Protein AF-A0A7S4CQ78-F1 (afdb_monomer)

Nearest PDB structures (foldseek):
  7kmm-assembly2_B  TM=8.022E-01  e=1.637E-18  Xanthomonas citri pv. citri str. 306
  7kmm-assembly1_A  TM=8.210E-01  e=1.560E-17  Xanthomonas citri pv. citri str. 306
  4rsh-assembly3_C  TM=5.116E-01  e=2.921E-01  Desulfitobacterium hafniense DCB-2
  4bo7-assembly1_B  TM=4.817E-01  e=1.931E+00  Pseudomonas aeruginosa PAO1
  4b8w-assembly1_B  TM=4.666E-01  e=2.957E+00  Homo sapiens

Mean predicted aligned error: 9.45 Å

Foldseek 3Di:
DQVVLLQVVCVVDPDRDDDDDDDLDDPQAALQLQFDPVLNVQWDFFAFAFQAPPVLVLVVVLCVVVVRAAHDDDPQRDGNNSVVPTCCVVCLVPADLAAEEEDQVNHLRRLPGLLSSVVSSLVVNCVRRHLQHAYEYEQFAFEQQSNGRSLSNSVSVVVQVVDPVRANYFYFYHHQQDDHPDSDRPPVVSSSNLSSLRCCCRRVVPPPRQNAWWEWDAKAQPDLQQLKIKTFTDRPDDDQDDPDDWAFFAFLPDPDHDPAQQKKFFLDPDRSHFAHFDDDPDSDGHRDRDGGPRIWGFDDWDDDSTMIMTGTDDPPDDRRRHTFKMWGLSGRRRRTFTGGNNRHTYRTDIDTHDPDDDPDD

InterPro domains:
  IPR005181 Sialate O-acetylesterase domain [PF03629] (79-198)
  IPR036514 SGNH hydrolase superfamily [G3DSA:3.40.50.1110] (1-202)
  IPR039329 Sialate O-acetylesterase [PTHR22901] (79-350)

Solvent-accessible surface area (backbone atoms only — not comparable to full-atom values): 20421 Å² total; per-residue (Å²): 87,30,68,61,44,37,48,59,68,46,56,79,44,100,69,73,73,91,83,86,84,87,82,70,83,70,84,82,57,39,73,59,21,59,23,54,75,89,48,54,79,80,44,73,82,64,44,65,55,39,31,20,63,74,42,54,64,54,50,54,50,47,24,64,74,67,73,46,68,52,88,68,83,47,96,86,61,42,77,16,39,51,32,77,75,29,52,65,60,80,45,60,84,56,91,76,79,62,47,81,46,80,69,50,78,30,28,21,58,23,16,80,34,43,38,55,48,51,51,38,40,52,50,53,52,23,75,65,76,33,89,70,59,20,41,34,35,39,34,52,49,8,29,52,86,44,44,40,10,39,37,51,29,36,52,26,50,48,49,56,74,69,34,86,91,48,72,45,56,26,54,18,75,29,37,76,40,39,33,77,91,37,83,60,47,80,60,53,57,58,50,12,43,35,43,20,32,18,40,38,34,51,66,65,61,45,81,93,55,81,35,60,25,32,32,82,66,47,60,43,75,77,36,69,83,62,35,28,32,39,38,32,41,39,52,63,97,74,57,81,71,77,70,76,72,68,35,52,26,46,62,77,78,44,87,55,70,53,94,57,68,45,39,38,32,22,67,53,97,75,83,62,67,36,29,71,63,60,86,54,99,58,98,57,88,57,57,61,80,56,86,19,96,63,40,39,62,44,80,45,78,47,77,58,77,49,40,36,39,34,34,34,70,64,71,97,89,48,90,66,54,55,62,35,29,42,31,33,38,64,42,21,49,35,79,30,47,43,27,42,98,84,41,30,54,38,60,60,43,75,45,74,39,65,94,68,90,76,94,73,134

Radius of gyration: 21.16 Å; Cα contacts (8 Å, |Δi|>4): 743; chains: 1; bounding box: 51×54×52 Å

Sequence (361 aa):
FFALALYKAQNGSSAPRPMGLVTDSQPGVPLVAFLAPSHVPLCPKPQCTSLVPGSCTLLQQRKKAHRLHGLGEKPGHHYSFAYNRGTLQSVRTLPIRAVIFYQGESDILGSSVYNCRQRALVSWIRSTWGPQVPFIFTVVAGVKEACGTAPFVRQEQLKLRNAPTVPFVGCATAHDLGHPDDIHPPDKREVGRRLALAAQAVVYGLPNVIHEGPVLQSVKVLNETSSEVTVLFRFGSRGPIDAQPYHLGGTSNCVQCCRVNPFLFSFVDQVTDDTTAVPLHSPTVSCNVSTPPKWTRGHHISVDQSRVEVKVSPPRNGPGVLPRYVRFSYEDEPQCGFYNAHGLPALPFHVRIPESWDNHG

Organism: NCBI:txid73025

Secondary structure (DSSP, 8-state):
-HHHHHHHHHTTSSSPPP--------TT--GGGTS-GGGGGGS-------SSTTHHHHHHHHHHHTT-SSSS--TT--TTHHHHHSHHHHTTTS--S-EEE---GGGGGGGGGHHHHHHHHHHHHHHHH-TT--EEEEEPPP-GGGTT-HHHHHHHHHHHHT-TTS-SEEEEE-TTS-BTTBSS-S-HHHHHHHHHHHHHHHTT--TT------EEEEEEEEETTTTEEEEEEE-TTS---S-----TTSTTT--SPPSS-SEEEE-SS--S--------SSS------PPPTTEEE-SEEEE-SSEEEEE----TT-TTPPP-EEEES-SSS-----B-TTSPBPPPEEEEPPSS-----

Structure (mmCIF, N/CA/C/O backbone):
data_AF-A0A7S4CQ78-F1
#
_entry.id   AF-A0A7S4CQ78-F1
#
loop_
_atom_site.group_PDB
_atom_site.id
_atom_site.type_symbol
_atom_site.label_atom_id
_atom_site.label_alt_id
_atom_site.label_comp_id
_atom_site.label_asym_id
_atom_site.label_entity_id
_atom_site.label_seq_id
_atom_site.pdbx_PDB_ins_code
_atom_site.Cartn_x
_atom_site.Cartn_y
_atom_site.Cartn_z
_atom_site.occupancy
_atom_site.B_iso_or_equiv
_atom_site.auth_seq_id
_atom_site.auth_comp_id
_atom_site.auth_asym_id
_atom_site.auth_atom_id
_atom_site.pdbx_PDB_model_num
ATOM 1 N N . PHE A 1 1 ? -19.060 -3.037 4.269 1.00 91.31 1 PHE A N 1
ATOM 2 C CA . PHE A 1 1 ? -18.449 -4.356 3.977 1.00 91.31 1 PHE A CA 1
ATOM 3 C C . PHE A 1 1 ? -17.507 -4.842 5.066 1.00 91.31 1 PHE A C 1
ATOM 5 O O . PHE A 1 1 ? -17.759 -5.923 5.576 1.00 91.31 1 PHE A O 1
ATOM 12 N N . PHE A 1 2 ? -16.495 -4.059 5.467 1.00 93.44 2 PHE A N 1
ATOM 13 C CA . PHE A 1 2 ? -15.575 -4.408 6.564 1.00 93.44 2 PHE A CA 1
ATOM 14 C C . PHE A 1 2 ? -16.280 -4.958 7.815 1.00 93.44 2 PHE A C 1
ATOM 16 O O . PHE A 1 2 ? -16.062 -6.105 8.186 1.00 93.44 2 PHE A O 1
ATOM 23 N N . ALA A 1 3 ? -17.173 -4.165 8.414 1.00 90.44 3 ALA A N 1
ATOM 24 C CA . ALA A 1 3 ? -17.843 -4.538 9.657 1.00 90.44 3 ALA A CA 1
ATOM 25 C C . ALA A 1 3 ? -18.651 -5.832 9.528 1.00 90.44 3 ALA A C 1
ATOM 27 O O . ALA A 1 3 ? -18.581 -6.694 10.392 1.00 90.44 3 ALA A O 1
ATOM 28 N N . LEU A 1 4 ? -19.352 -6.006 8.404 1.00 89.88 4 LEU A N 1
ATOM 29 C CA . LEU A 1 4 ? -20.097 -7.228 8.110 1.00 89.88 4 LEU A CA 1
ATOM 30 C C . LEU A 1 4 ? -19.170 -8.448 7.998 1.00 89.88 4 LEU A C 1
ATOM 32 O O . LEU A 1 4 ? -19.491 -9.504 8.535 1.00 89.88 4 LEU A O 1
ATOM 36 N N . ALA A 1 5 ? -18.034 -8.316 7.307 1.00 90.88 5 ALA A N 1
ATOM 37 C CA . ALA A 1 5 ? -17.060 -9.396 7.169 1.00 90.88 5 ALA A CA 1
ATOM 38 C C . ALA A 1 5 ? -16.429 -9.763 8.523 1.00 90.88 5 ALA A C 1
ATOM 40 O O . ALA A 1 5 ? -16.333 -10.943 8.852 1.00 90.88 5 ALA A O 1
ATOM 41 N N . LEU A 1 6 ? -16.069 -8.762 9.330 1.00 90.69 6 LEU A N 1
ATOM 42 C CA . LEU A 1 6 ? -15.513 -8.967 10.666 1.00 90.69 6 LEU A CA 1
ATOM 43 C C . LEU A 1 6 ? -16.540 -9.589 11.623 1.00 90.69 6 LEU A C 1
ATOM 45 O O . LEU A 1 6 ? -16.216 -10.533 12.335 1.00 90.69 6 LEU A O 1
ATOM 49 N N . TYR A 1 7 ? -17.783 -9.108 11.601 1.00 88.69 7 TYR A N 1
ATOM 50 C CA . TYR A 1 7 ? -18.872 -9.638 12.420 1.00 88.69 7 TYR A CA 1
ATOM 51 C C . TYR A 1 7 ? -19.161 -11.109 12.095 1.00 88.69 7 TYR A C 1
ATOM 53 O O . TYR A 1 7 ? -19.236 -11.938 12.997 1.00 88.69 7 TYR A O 1
ATOM 61 N N . LYS A 1 8 ? -19.227 -11.471 10.805 1.00 86.69 8 LYS A N 1
ATOM 62 C CA . LYS A 1 8 ? -19.380 -12.871 10.375 1.00 86.69 8 LYS A CA 1
ATOM 63 C C . LYS A 1 8 ? -18.241 -13.763 10.870 1.00 86.69 8 LYS A C 1
ATOM 65 O O . LYS A 1 8 ? -18.507 -14.864 11.336 1.00 86.69 8 LYS A O 1
ATOM 70 N N . ALA A 1 9 ? -16.998 -13.284 10.802 1.00 83.75 9 ALA A N 1
ATOM 71 C CA . ALA A 1 9 ? -15.843 -14.031 11.296 1.00 83.75 9 ALA A CA 1
ATOM 72 C C . ALA A 1 9 ? -15.872 -14.229 12.824 1.00 83.75 9 ALA A C 1
ATOM 74 O O . ALA A 1 9 ? -15.387 -15.237 13.326 1.00 83.75 9 ALA A O 1
ATOM 75 N N . GLN A 1 10 ? -16.469 -13.293 13.567 1.00 77.69 10 GLN A N 1
ATOM 76 C CA . GLN A 1 10 ? -16.596 -13.374 15.024 1.00 77.69 10 GLN A CA 1
ATOM 77 C C . GLN A 1 10 ? -17.777 -14.222 15.490 1.00 77.69 10 GLN A C 1
ATOM 79 O O . GLN A 1 10 ? -17.677 -14.863 16.531 1.00 77.69 10 GLN A O 1
ATOM 84 N N . ASN A 1 11 ? -18.869 -14.269 14.728 1.00 67.44 11 ASN A N 1
ATOM 85 C CA . ASN A 1 11 ? -20.085 -15.001 15.089 1.00 67.44 11 ASN A CA 1
ATOM 86 C C . ASN A 1 11 ? -19.955 -16.533 15.069 1.00 67.44 11 ASN A C 1
ATOM 88 O O . ASN A 1 11 ? -20.880 -17.214 15.496 1.00 67.44 11 ASN A O 1
ATOM 92 N N . GLY A 1 12 ? -18.819 -17.085 14.632 1.00 60.91 12 GLY A N 1
ATOM 93 C CA . GLY A 1 12 ? -18.453 -18.474 14.936 1.00 60.91 12 GLY A CA 1
ATOM 94 C C . GLY A 1 12 ? -18.036 -18.699 16.399 1.00 60.91 12 GLY A C 1
ATOM 95 O O . GLY A 1 12 ? -17.820 -19.837 16.802 1.00 60.91 12 GLY A O 1
ATOM 96 N N . SER A 1 13 ? -17.904 -17.633 17.198 1.00 60.50 13 SER A N 1
ATOM 97 C CA . SER A 1 13 ? -17.572 -17.691 18.627 1.00 60.50 13 SER A CA 1
ATOM 98 C C . SER A 1 13 ? -18.835 -17.792 19.485 1.00 60.50 13 SER A C 1
ATOM 100 O O . SER A 1 13 ? -19.856 -17.183 19.177 1.00 60.50 13 SER A O 1
ATOM 102 N N . SER A 1 14 ? -18.744 -18.477 20.624 1.00 54.91 14 SER A N 1
ATOM 103 C CA . SER A 1 14 ? -19.850 -18.716 21.569 1.00 54.91 14 SER A CA 1
ATOM 104 C C . SER A 1 14 ? -20.449 -17.463 22.240 1.00 54.91 14 SER A C 1
ATOM 106 O O . SER A 1 14 ? -21.417 -17.586 22.984 1.00 54.91 14 SER A O 1
ATOM 108 N N . ALA A 1 15 ? -19.914 -16.262 21.986 1.00 61.62 15 ALA A N 1
ATOM 109 C CA . ALA A 1 15 ? -20.420 -14.996 22.525 1.00 61.62 15 ALA A CA 1
ATOM 110 C C . ALA A 1 15 ? -20.258 -13.840 21.509 1.00 61.62 15 ALA A C 1
ATOM 112 O O . ALA A 1 15 ? -19.206 -13.186 21.484 1.00 61.62 15 ALA A O 1
ATOM 113 N N . PRO A 1 16 ? -21.278 -13.560 20.672 1.00 64.12 16 PRO A N 1
ATOM 114 C CA . PRO A 1 16 ? -21.272 -12.432 19.743 1.00 64.12 16 PRO A CA 1
ATOM 115 C C . PRO A 1 16 ? -21.132 -11.107 20.494 1.00 64.12 16 PRO A C 1
ATOM 117 O O . PRO A 1 16 ? -21.913 -10.813 21.400 1.00 64.12 16 PRO A O 1
ATOM 120 N N . ARG A 1 17 ? -20.156 -10.276 20.115 1.00 73.88 17 ARG A N 1
ATOM 121 C CA . ARG A 1 17 ? -20.004 -8.929 20.684 1.00 73.88 17 ARG A CA 1
ATOM 122 C C . ARG A 1 17 ? -20.663 -7.903 19.759 1.00 73.88 17 ARG A C 1
ATOM 124 O O . ARG A 1 17 ? -20.386 -7.930 18.558 1.00 73.88 17 ARG A O 1
ATOM 131 N N . PRO A 1 18 ? -21.499 -6.986 20.278 1.00 81.12 18 PRO A N 1
ATOM 132 C CA . PRO A 1 18 ? -22.018 -5.877 19.486 1.00 81.12 18 PRO A CA 1
ATOM 133 C C . PRO A 1 18 ? -20.867 -5.069 18.878 1.00 81.12 18 PRO A C 1
ATOM 135 O O . PRO A 1 18 ? -19.886 -4.766 19.559 1.00 81.12 18 PRO A O 1
ATOM 138 N N . MET A 1 19 ? -20.988 -4.713 17.599 1.00 85.25 19 MET A N 1
ATOM 139 C CA . MET A 1 19 ? -20.002 -3.896 16.895 1.00 85.25 19 MET A CA 1
ATOM 140 C C . MET A 1 19 ? -20.592 -2.519 16.603 1.00 85.25 19 MET A C 1
ATOM 142 O O . MET A 1 19 ? -21.509 -2.393 15.796 1.00 85.25 19 MET A O 1
ATOM 146 N N . GLY A 1 20 ? -20.049 -1.491 17.254 1.00 89.25 20 GLY A N 1
ATOM 147 C CA . GLY A 1 20 ? -20.323 -0.095 16.923 1.00 89.25 20 GLY A CA 1
ATOM 148 C C . GLY A 1 20 ? -19.331 0.420 15.882 1.00 89.25 20 GLY A C 1
ATOM 149 O O . GLY A 1 20 ? -18.138 0.127 15.966 1.00 89.25 20 GLY A O 1
ATOM 150 N N . LEU A 1 21 ? -19.814 1.196 14.913 1.00 89.88 21 LEU A N 1
ATOM 151 C CA . LEU A 1 21 ? -18.976 1.909 13.951 1.00 89.88 21 LEU A CA 1
ATOM 152 C C . LEU A 1 21 ? -19.155 3.408 14.151 1.00 89.88 21 LEU A C 1
ATOM 154 O O . LEU A 1 21 ? -20.280 3.902 14.138 1.00 89.88 21 LEU A O 1
ATOM 158 N N . VAL A 1 22 ? -18.040 4.120 14.276 1.00 89.44 22 VAL A N 1
ATOM 159 C CA . VAL A 1 22 ? -18.003 5.579 14.180 1.00 89.44 22 VAL A CA 1
ATOM 160 C C . VAL A 1 22 ? -17.332 5.926 12.862 1.00 89.44 22 VAL A C 1
ATOM 162 O O . VAL A 1 22 ? -16.227 5.458 12.586 1.00 89.44 22 VAL A O 1
ATOM 165 N N . THR A 1 23 ? -18.010 6.709 12.029 1.00 87.19 23 THR A N 1
ATOM 166 C CA . THR A 1 23 ? -17.522 7.061 10.695 1.00 87.19 23 THR A CA 1
ATOM 167 C C . THR A 1 23 ? -17.110 8.523 10.644 1.00 87.19 23 THR A C 1
ATOM 169 O O . THR A 1 23 ? -17.959 9.403 10.768 1.00 87.19 23 THR A O 1
ATOM 172 N N . ASP A 1 24 ? -15.826 8.765 10.384 1.00 86.19 24 ASP A N 1
ATOM 173 C CA . ASP A 1 24 ? -15.282 10.094 10.092 1.00 86.19 24 ASP A CA 1
ATOM 174 C C . ASP A 1 24 ? -14.639 10.103 8.703 1.00 86.19 24 ASP A C 1
ATOM 176 O O . ASP A 1 24 ? -13.424 10.005 8.542 1.00 86.19 24 ASP A O 1
ATOM 180 N N . SER A 1 25 ? -15.471 10.087 7.663 1.00 85.56 25 SER A N 1
ATOM 181 C CA . SER A 1 25 ? -15.008 10.016 6.276 1.00 85.56 25 SER A CA 1
ATOM 182 C C . SER A 1 25 ? -15.271 11.334 5.569 1.00 85.56 25 SER A C 1
ATOM 184 O O . SER A 1 25 ? -16.420 11.722 5.385 1.00 85.56 25 SER A O 1
ATOM 186 N N . GLN A 1 26 ? -14.196 11.989 5.132 1.00 85.62 26 GLN A N 1
ATOM 187 C CA . GLN A 1 26 ? -14.266 13.211 4.344 1.00 85.62 26 GLN A CA 1
ATOM 188 C C . GLN A 1 26 ? -13.707 12.941 2.937 1.00 85.62 26 GLN A C 1
ATOM 190 O O . GLN A 1 26 ? -12.524 12.616 2.807 1.00 85.62 26 GLN A O 1
ATOM 195 N N . PRO A 1 27 ? -14.516 13.059 1.870 1.00 83.44 27 PRO A N 1
ATOM 196 C CA . PRO A 1 27 ? -14.047 12.806 0.512 1.00 83.44 27 PRO A CA 1
ATOM 197 C C . PRO A 1 27 ? -13.101 13.912 0.024 1.00 83.44 27 PRO A C 1
ATOM 199 O O . PRO A 1 27 ? -13.277 15.091 0.339 1.00 83.44 27 PRO A O 1
ATOM 202 N N . GLY A 1 28 ? -12.110 13.527 -0.784 1.00 82.12 28 GLY A N 1
ATOM 203 C CA . GLY A 1 28 ? -11.247 14.460 -1.519 1.00 82.12 28 GLY A CA 1
ATOM 204 C C . GLY A 1 28 ? -10.276 15.286 -0.670 1.00 82.12 28 GLY A C 1
ATOM 205 O O . GLY A 1 28 ? -9.778 16.307 -1.151 1.00 82.12 28 GLY A O 1
ATOM 206 N N . VAL A 1 29 ? -10.014 14.888 0.582 1.00 84.38 29 VAL A N 1
ATOM 207 C CA . VAL A 1 29 ? -9.064 15.592 1.456 1.00 84.38 29 VAL A CA 1
ATOM 208 C C . VAL A 1 29 ? -7.759 14.811 1.656 1.00 84.38 29 VAL A C 1
ATOM 210 O O . VAL A 1 29 ? -7.772 13.578 1.751 1.00 84.38 29 VAL A O 1
ATOM 213 N N . PRO A 1 30 ? -6.611 15.511 1.720 1.00 87.19 30 PRO A N 1
ATOM 214 C CA . PRO A 1 30 ? -5.325 14.896 2.036 1.00 87.19 30 PRO A CA 1
ATOM 215 C C . PRO A 1 30 ? -5.254 14.447 3.503 1.00 87.19 30 PRO A C 1
ATOM 217 O O . PRO A 1 30 ? -5.983 14.965 4.351 1.00 87.19 30 PRO A O 1
ATOM 220 N N . LEU A 1 31 ? -4.315 13.555 3.832 1.00 90.75 31 LEU A N 1
ATOM 221 C CA . LEU A 1 31 ? -4.102 13.017 5.181 1.00 90.75 31 LEU A CA 1
ATOM 222 C C . LEU A 1 31 ? -3.940 14.143 6.203 1.00 90.75 31 LEU A C 1
ATOM 224 O O . LEU A 1 31 ? -4.447 14.071 7.318 1.00 90.75 31 LEU A O 1
ATOM 228 N N . VAL A 1 32 ? -3.276 15.228 5.802 1.00 87.00 32 VAL A N 1
ATOM 229 C CA . VAL A 1 32 ? -3.011 16.377 6.672 1.00 87.00 32 VAL A CA 1
ATOM 230 C C . VAL A 1 32 ? -4.286 17.059 7.199 1.00 87.00 32 VAL A C 1
ATOM 232 O O . VAL A 1 32 ? -4.234 17.749 8.215 1.00 87.00 32 VAL A O 1
ATOM 235 N N . ALA A 1 33 ? -5.442 16.844 6.561 1.00 86.38 33 ALA A N 1
ATOM 236 C CA . ALA A 1 33 ? -6.731 17.314 7.064 1.00 86.38 33 ALA A CA 1
ATOM 237 C C . ALA A 1 33 ? -7.189 16.563 8.330 1.00 86.38 33 ALA A C 1
ATOM 239 O O . ALA A 1 33 ? -7.947 17.128 9.115 1.00 86.38 33 ALA A O 1
ATOM 240 N N . PHE A 1 34 ? -6.723 15.328 8.539 1.00 88.19 34 PHE A N 1
ATOM 241 C CA . PHE A 1 34 ? -7.046 14.481 9.696 1.00 88.19 34 PHE A CA 1
ATOM 242 C C . PHE A 1 34 ? -6.044 14.618 10.851 1.00 88.19 34 PHE A C 1
ATOM 244 O O . PHE A 1 34 ? -6.281 14.090 11.934 1.00 88.19 34 PHE A O 1
ATOM 251 N N . LEU A 1 35 ? -4.917 15.306 10.644 1.00 87.50 35 LEU A N 1
ATOM 252 C CA . LEU A 1 35 ? -3.923 15.501 11.698 1.00 87.50 35 LEU A CA 1
ATOM 253 C C . LEU A 1 35 ? -4.390 16.521 12.725 1.00 87.50 35 LEU A C 1
ATOM 255 O O . LEU A 1 35 ? -4.954 17.549 12.361 1.00 87.50 35 LEU A O 1
ATOM 259 N N . ALA A 1 36 ? -4.056 16.291 13.992 1.00 85.19 36 ALA A N 1
ATOM 260 C CA . ALA A 1 36 ? -4.149 17.325 15.014 1.00 85.19 36 ALA A CA 1
ATOM 261 C C . ALA A 1 36 ? -3.251 18.524 14.651 1.00 85.19 36 ALA A C 1
ATOM 263 O O . ALA A 1 36 ? -2.135 18.299 14.171 1.00 85.19 36 ALA A O 1
ATOM 264 N N . PRO A 1 37 ? -3.658 19.778 14.931 1.00 84.38 37 PRO A N 1
ATOM 265 C CA . PRO A 1 37 ? -2.849 20.960 14.618 1.00 84.38 37 PRO A CA 1
ATOM 266 C C . PRO A 1 37 ? -1.425 20.896 15.182 1.00 84.38 37 PRO A C 1
ATOM 268 O O . PRO A 1 37 ? -0.479 21.302 14.517 1.00 84.38 37 PRO A O 1
ATOM 271 N N . SER A 1 38 ? -1.252 20.304 16.367 1.00 84.94 38 SER A N 1
ATOM 272 C CA . SER A 1 38 ? 0.057 20.104 17.006 1.00 84.94 38 SER A CA 1
ATOM 273 C C . SER A 1 38 ? 0.980 19.125 16.269 1.00 84.94 38 SER A C 1
ATOM 275 O O . SER A 1 38 ? 2.186 19.151 16.480 1.00 84.94 38 SER A O 1
ATOM 277 N N . HIS A 1 39 ? 0.434 18.265 15.408 1.00 85.88 39 HIS A N 1
ATOM 278 C CA . HIS A 1 39 ? 1.172 17.216 14.699 1.00 85.88 39 HIS A CA 1
ATOM 279 C C . HIS A 1 39 ? 1.484 17.581 13.241 1.00 85.88 39 HIS A C 1
ATOM 281 O O . HIS A 1 39 ? 2.285 16.908 12.595 1.00 85.88 39 HIS A O 1
ATOM 287 N N . VAL A 1 40 ? 0.882 18.652 12.715 1.00 77.19 40 VAL A N 1
ATOM 288 C CA . VAL A 1 40 ? 1.125 19.140 11.349 1.00 77.19 40 VAL A CA 1
ATOM 289 C C . VAL A 1 40 ? 2.564 19.646 11.150 1.00 77.19 40 VAL A C 1
ATOM 291 O O . VAL A 1 40 ? 3.174 19.247 10.156 1.00 77.19 40 VAL A O 1
ATOM 294 N N . PRO A 1 41 ? 3.156 20.453 12.060 1.00 80.31 41 PRO A N 1
ATOM 295 C CA . PRO A 1 41 ? 4.502 21.003 11.867 1.00 80.31 41 PRO A CA 1
ATOM 296 C C . PRO A 1 41 ? 5.629 19.967 11.960 1.00 80.31 41 PRO A C 1
ATOM 298 O O . PRO A 1 41 ? 6.770 20.287 11.645 1.00 80.31 41 PRO A O 1
ATOM 301 N N . LEU A 1 42 ? 5.332 18.736 12.392 1.00 86.12 42 LEU A N 1
ATOM 302 C CA . LEU A 1 42 ? 6.326 17.673 12.580 1.00 86.12 42 LEU A CA 1
ATOM 303 C C . LEU A 1 42 ? 6.874 17.117 11.260 1.00 86.12 42 LEU A C 1
ATOM 305 O O . LEU A 1 42 ? 7.878 16.409 11.264 1.00 86.12 42 LEU A O 1
ATOM 309 N N . CYS A 1 43 ? 6.205 17.398 10.140 1.00 86.81 43 CYS A N 1
ATOM 310 C CA . CYS A 1 43 ? 6.554 16.845 8.840 1.00 86.81 43 CYS A CA 1
ATOM 311 C C . CYS A 1 43 ? 7.028 17.928 7.866 1.00 86.81 43 CYS A C 1
ATOM 313 O O . CYS A 1 43 ? 6.507 19.045 7.884 1.00 86.81 43 CYS A O 1
ATOM 315 N N . PRO A 1 44 ? 7.977 17.598 6.970 1.00 87.06 44 PRO A N 1
ATOM 316 C CA . PRO A 1 44 ? 8.454 18.542 5.971 1.00 87.06 44 PRO A CA 1
ATOM 317 C C . PRO A 1 44 ? 7.356 18.901 4.957 1.00 87.06 44 PRO A C 1
ATOM 319 O O . PRO A 1 44 ? 6.252 18.346 4.951 1.00 87.06 44 PRO A O 1
ATOM 322 N N . LYS A 1 45 ? 7.663 19.856 4.073 1.00 79.88 45 LYS A N 1
ATOM 323 C CA . LYS A 1 45 ? 6.763 20.228 2.976 1.00 79.88 45 LYS A CA 1
ATOM 324 C C . LYS A 1 45 ? 6.680 19.098 1.937 1.00 79.88 45 LYS A C 1
ATOM 326 O O . LYS A 1 45 ? 7.711 18.497 1.630 1.00 79.88 45 LYS A O 1
ATOM 331 N N . PRO A 1 46 ? 5.485 18.819 1.379 1.00 82.50 46 PRO A N 1
ATOM 332 C CA . PRO A 1 46 ? 5.322 17.806 0.345 1.00 82.50 46 PRO A CA 1
ATOM 333 C C . PRO A 1 46 ? 6.128 18.172 -0.899 1.00 82.50 46 PRO A C 1
ATOM 335 O O . PRO A 1 46 ? 6.132 19.324 -1.333 1.00 82.50 46 PRO A O 1
ATOM 338 N N . GLN A 1 47 ? 6.774 17.172 -1.483 1.00 82.94 47 GLN A N 1
ATOM 339 C CA . GLN A 1 47 ? 7.436 17.262 -2.779 1.00 82.94 47 GLN A CA 1
ATOM 340 C C . GLN A 1 47 ? 6.719 16.320 -3.742 1.00 82.94 47 GLN A C 1
ATOM 342 O O . GLN A 1 47 ? 6.313 15.224 -3.354 1.00 82.94 47 GLN A O 1
ATOM 347 N N . CYS A 1 48 ? 6.547 16.763 -4.986 1.00 82.38 48 CYS A N 1
ATOM 348 C CA . CYS A 1 48 ? 5.961 15.918 -6.013 1.00 82.38 48 CYS A CA 1
ATOM 349 C C . CYS A 1 48 ? 6.997 14.936 -6.545 1.00 82.38 48 CYS A C 1
ATOM 351 O O . CYS A 1 48 ? 8.129 15.312 -6.842 1.00 82.38 48 CYS A O 1
ATOM 353 N N . THR A 1 49 ? 6.585 13.679 -6.666 1.00 81.94 49 THR A N 1
ATOM 354 C CA . THR A 1 49 ? 7.400 12.599 -7.214 1.00 81.94 49 THR A CA 1
ATOM 355 C C . THR A 1 49 ? 6.558 11.826 -8.215 1.00 81.94 49 THR A C 1
ATOM 357 O O . THR A 1 49 ? 5.394 11.539 -7.948 1.00 81.94 49 THR A O 1
ATOM 360 N N . SER A 1 50 ? 7.141 11.533 -9.373 1.00 81.12 50 SER A N 1
ATOM 361 C CA . SER A 1 50 ? 6.462 10.968 -10.533 1.00 81.12 50 SER A CA 1
ATOM 362 C C . SER A 1 50 ? 7.415 10.074 -11.318 1.00 81.12 50 SER A C 1
ATOM 364 O O . SER A 1 50 ? 8.598 10.390 -11.403 1.00 81.12 50 SER A O 1
ATOM 366 N N . LEU A 1 51 ? 6.891 9.000 -11.915 1.00 78.56 51 LEU A N 1
ATOM 367 C CA . LEU A 1 51 ? 7.614 8.181 -12.897 1.00 78.56 51 LEU A CA 1
ATOM 368 C C . LEU A 1 51 ? 7.759 8.886 -14.255 1.00 78.56 51 LEU A C 1
ATOM 370 O O . LEU A 1 51 ? 8.610 8.526 -15.064 1.00 78.56 51 LEU A O 1
ATOM 374 N N . VAL A 1 52 ? 6.930 9.894 -14.524 1.00 74.94 52 VAL A N 1
ATOM 375 C CA . VAL A 1 52 ? 6.945 10.664 -15.769 1.00 74.94 52 VAL A CA 1
ATOM 376 C C . VAL A 1 52 ? 7.710 11.981 -15.543 1.00 74.94 52 VAL A C 1
ATOM 378 O O . VAL A 1 52 ? 7.223 12.837 -14.791 1.00 74.94 52 VAL A O 1
ATOM 381 N N . PRO A 1 53 ? 8.871 12.206 -16.193 1.00 72.44 53 PRO A N 1
ATOM 382 C CA . PRO A 1 53 ? 9.618 13.455 -16.080 1.00 72.44 53 PRO A CA 1
ATOM 383 C C . PRO A 1 53 ? 8.769 14.667 -16.468 1.00 72.44 53 PRO A C 1
ATOM 385 O O . PRO A 1 53 ? 7.994 14.626 -17.423 1.00 72.44 53 PRO A O 1
ATOM 388 N N . GLY A 1 54 ? 8.891 15.757 -15.708 1.00 71.94 54 GLY A N 1
ATOM 389 C CA . GLY A 1 54 ? 8.158 17.006 -15.953 1.00 71.94 54 GLY A CA 1
ATOM 390 C C . GLY A 1 54 ? 6.643 16.953 -15.693 1.00 71.94 54 GLY A C 1
ATOM 391 O O . GLY A 1 54 ? 6.010 18.011 -15.631 1.00 71.94 54 GLY A O 1
ATOM 392 N N . SER A 1 55 ? 6.045 15.773 -15.468 1.00 75.00 55 SER A N 1
ATOM 393 C CA . SER A 1 55 ? 4.594 15.662 -15.258 1.00 75.00 55 SER A CA 1
ATOM 394 C C . SER A 1 55 ? 4.140 16.319 -13.964 1.00 75.00 55 SER A C 1
ATOM 396 O O . SER A 1 55 ? 3.019 16.816 -13.912 1.00 75.00 55 SER A O 1
ATOM 398 N N . CYS A 1 56 ? 5.008 16.396 -12.949 1.00 77.38 56 CYS A N 1
ATOM 399 C CA . CYS A 1 56 ? 4.698 17.070 -11.696 1.00 77.38 56 CYS A CA 1
ATOM 400 C C . CYS A 1 56 ? 4.167 18.478 -11.957 1.00 77.38 56 CYS A C 1
ATOM 402 O O . CYS A 1 56 ? 3.027 18.739 -11.590 1.00 77.38 56 CYS A O 1
ATOM 404 N N . THR A 1 57 ? 4.914 19.333 -12.667 1.00 74.81 57 THR A N 1
ATOM 405 C CA . THR A 1 57 ? 4.512 20.713 -12.998 1.00 74.81 57 THR A CA 1
ATOM 406 C C . THR A 1 57 ? 3.168 20.766 -13.728 1.00 74.81 57 THR A C 1
ATOM 408 O O . THR A 1 57 ? 2.286 21.531 -13.331 1.00 74.81 57 THR A O 1
ATOM 411 N N . LEU A 1 58 ? 2.972 19.908 -14.736 1.00 70.31 58 LEU A N 1
ATOM 412 C CA . LEU A 1 58 ? 1.725 19.823 -15.508 1.00 70.31 58 LEU A CA 1
ATOM 413 C C . LEU A 1 58 ? 0.529 19.414 -14.634 1.00 70.31 58 LEU A C 1
ATOM 415 O O . LEU A 1 58 ? -0.547 20.005 -14.721 1.00 70.31 58 LEU A O 1
ATOM 419 N N . LEU A 1 59 ? 0.715 18.443 -13.740 1.00 71.50 59 LEU A N 1
ATOM 420 C CA . LEU A 1 59 ? -0.317 17.984 -12.813 1.00 71.50 59 LEU A CA 1
ATOM 421 C C . LEU A 1 59 ? -0.664 19.058 -11.778 1.00 71.50 59 LEU A C 1
ATOM 423 O O . LEU A 1 59 ? -1.844 19.232 -11.466 1.00 71.50 59 LEU A O 1
ATOM 427 N N . GLN A 1 60 ? 0.320 19.815 -11.270 1.00 71.06 60 GLN A N 1
ATOM 428 C CA . GLN A 1 60 ? 0.031 20.933 -10.358 1.00 71.06 60 GLN A CA 1
ATOM 429 C C . GLN A 1 60 ? -0.775 22.024 -11.078 1.00 71.06 60 GLN A C 1
ATOM 431 O O . GLN A 1 60 ? -1.729 22.555 -10.508 1.00 71.06 60 GLN A O 1
ATOM 436 N N . GLN A 1 61 ? -0.440 22.322 -12.340 1.00 66.75 61 GLN A N 1
ATOM 437 C CA . GLN A 1 61 ? -1.172 23.281 -13.172 1.00 66.75 61 GLN A CA 1
ATOM 438 C C . GLN A 1 61 ? -2.608 22.817 -13.462 1.00 66.75 61 GLN A C 1
ATOM 440 O O . GLN A 1 61 ? -3.536 23.590 -13.221 1.00 66.75 61 GLN A O 1
ATOM 445 N N . ARG A 1 62 ? -2.822 21.553 -13.871 1.00 65.75 62 ARG A N 1
ATOM 446 C CA . ARG A 1 62 ? -4.164 20.956 -14.063 1.00 65.75 62 ARG A CA 1
ATOM 447 C C . ARG A 1 62 ? -4.987 21.054 -12.780 1.00 65.75 62 ARG A C 1
ATOM 449 O O . ARG A 1 62 ? -6.123 21.520 -12.799 1.00 65.75 62 ARG A O 1
ATOM 456 N N . LYS A 1 63 ? -4.413 20.685 -11.633 1.00 63.56 63 LYS A N 1
ATOM 457 C CA . LYS A 1 63 ? -5.107 20.760 -10.340 1.00 63.56 63 LYS A CA 1
ATOM 458 C C . LYS A 1 63 ? -5.475 22.190 -9.942 1.00 63.56 63 LYS A C 1
ATOM 460 O O . LYS A 1 63 ? -6.599 22.424 -9.494 1.00 63.56 63 LYS A O 1
ATOM 465 N N . LYS A 1 64 ? -4.583 23.157 -10.178 1.00 60.34 64 LYS A N 1
ATOM 466 C CA . LYS A 1 64 ? -4.866 24.585 -9.977 1.00 60.34 64 LYS A CA 1
ATOM 467 C C . LYS A 1 64 ? -5.986 25.077 -10.906 1.00 60.34 64 LYS A C 1
ATOM 469 O O . LYS A 1 64 ? -6.896 25.749 -10.430 1.00 60.34 64 LYS A O 1
ATOM 474 N N . ALA A 1 65 ? -5.962 24.691 -12.184 1.00 48.97 65 ALA A N 1
ATOM 475 C CA . ALA A 1 65 ? -6.965 25.061 -13.186 1.00 48.97 65 ALA A CA 1
ATOM 476 C C . ALA A 1 65 ? -8.355 24.459 -12.902 1.00 48.97 65 ALA A C 1
ATOM 478 O O . ALA A 1 65 ? -9.364 25.142 -13.046 1.00 48.97 65 ALA A O 1
ATOM 479 N N . HIS A 1 66 ? -8.417 23.214 -12.420 1.00 47.62 66 HIS A N 1
ATOM 480 C CA . HIS A 1 66 ? -9.673 22.515 -12.116 1.00 47.62 66 HIS A CA 1
ATOM 481 C C . HIS A 1 66 ? -10.154 22.672 -10.663 1.00 47.62 66 HIS A C 1
ATOM 483 O O . HIS A 1 66 ? -11.130 22.036 -10.270 1.00 47.62 66 HIS A O 1
ATOM 489 N N . ARG A 1 67 ? -9.476 23.477 -9.827 1.00 48.38 67 ARG A N 1
ATOM 490 C CA . ARG A 1 67 ? -9.702 23.524 -8.365 1.00 48.38 67 ARG A CA 1
ATOM 491 C C . ARG A 1 67 ? -9.671 22.125 -7.711 1.00 48.38 67 ARG A C 1
ATOM 493 O O . ARG A 1 67 ? -10.310 21.926 -6.675 1.00 48.38 67 ARG A O 1
ATOM 500 N N . LEU A 1 68 ? -8.957 21.163 -8.298 1.00 43.66 68 LEU A N 1
ATOM 501 C CA . LEU A 1 68 ? -8.819 19.796 -7.792 1.00 43.66 68 LEU A CA 1
ATOM 502 C C . LEU A 1 68 ? -7.654 19.744 -6.797 1.00 43.66 68 LEU A C 1
ATOM 504 O O . LEU A 1 68 ? -6.579 2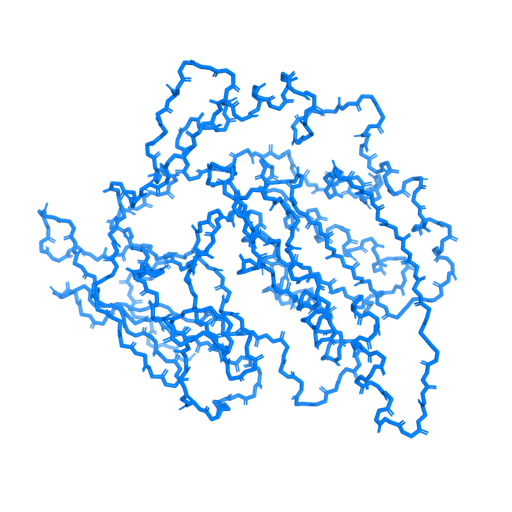0.288 -7.028 1.00 43.66 68 LEU A O 1
ATOM 508 N N . HIS A 1 69 ? -7.895 19.140 -5.640 1.00 47.66 69 HIS A N 1
ATOM 509 C CA . HIS A 1 69 ? -7.058 19.261 -4.449 1.00 47.66 69 HIS A CA 1
ATOM 510 C C . HIS A 1 69 ? -5.737 18.488 -4.556 1.00 47.66 69 HIS A C 1
ATOM 512 O O . HIS A 1 69 ? -5.680 17.389 -5.113 1.00 47.66 69 HIS A O 1
ATOM 518 N N . GLY A 1 70 ? -4.659 19.046 -3.997 1.00 42.97 70 GLY A N 1
ATOM 519 C CA . GLY A 1 70 ? -3.423 18.283 -3.796 1.00 42.97 70 GLY A CA 1
ATOM 520 C C . GLY A 1 70 ? -2.163 19.084 -3.488 1.00 42.97 70 GLY A C 1
ATOM 521 O O . GLY A 1 70 ? -1.234 18.508 -2.942 1.00 42.97 70 GLY A O 1
ATOM 522 N N . LEU A 1 71 ? -2.095 20.380 -3.815 1.00 42.53 71 LEU A N 1
ATOM 523 C CA . LEU A 1 71 ? -0.850 21.156 -3.650 1.00 42.53 71 LEU A CA 1
ATOM 524 C C . LEU A 1 71 ? -1.044 22.616 -3.205 1.00 42.53 71 LEU A C 1
ATOM 526 O O . LEU A 1 71 ? -0.072 23.355 -3.098 1.00 42.53 71 LEU A O 1
ATOM 530 N N . GLY A 1 72 ? -2.279 23.041 -2.931 1.00 39.19 72 GLY A N 1
ATOM 531 C CA . GLY A 1 72 ? -2.584 24.408 -2.516 1.00 39.19 72 GLY A CA 1
ATOM 532 C C . GLY A 1 72 ? -3.754 24.449 -1.543 1.00 39.19 72 GLY A C 1
ATOM 533 O O . GLY A 1 72 ? -4.777 23.793 -1.756 1.00 39.19 72 GLY A O 1
ATOM 534 N N . GLU A 1 73 ? -3.561 25.211 -0.473 1.00 40.25 73 GLU A N 1
ATOM 535 C CA . GLU A 1 73 ? -4.543 25.564 0.547 1.00 40.25 73 GLU A CA 1
ATOM 536 C C . GLU A 1 73 ? -5.749 26.242 -0.122 1.00 40.25 73 GLU A C 1
ATOM 538 O O . GLU A 1 73 ? -5.672 27.393 -0.550 1.00 40.25 73 GLU A O 1
ATOM 543 N N . LYS A 1 74 ? -6.887 25.544 -0.243 1.00 38.88 74 LYS A N 1
ATOM 544 C CA . LYS A 1 74 ? -8.155 26.261 -0.433 1.00 38.88 74 LYS A CA 1
ATOM 545 C C . LYS A 1 74 ? -8.539 26.905 0.903 1.00 38.88 74 LYS A C 1
ATOM 547 O O . LYS A 1 74 ? -8.420 26.228 1.929 1.00 38.88 74 LYS A O 1
ATOM 552 N N . PRO A 1 75 ? -9.122 28.114 0.902 1.00 34.66 75 PRO A N 1
ATOM 553 C CA . PRO A 1 75 ? -9.930 28.575 2.024 1.00 34.66 75 PRO A CA 1
ATOM 554 C C . PRO A 1 75 ? -11.030 27.531 2.278 1.00 34.66 75 PRO A C 1
ATOM 556 O O . PRO A 1 75 ? -11.820 27.233 1.383 1.00 34.66 75 PRO A O 1
ATOM 559 N N . GLY A 1 76 ? -11.013 26.895 3.451 1.00 42.12 76 GLY A N 1
ATOM 560 C CA . GLY A 1 76 ? -11.952 25.833 3.843 1.00 42.12 76 GLY A CA 1
ATOM 561 C C . GLY A 1 76 ? -11.398 24.400 3.868 1.00 42.12 76 GLY A C 1
ATOM 562 O O . GLY A 1 76 ? -11.988 23.560 4.535 1.00 42.12 76 GLY A O 1
ATOM 563 N N . HIS A 1 77 ? -10.246 24.115 3.247 1.00 48.91 77 HIS A N 1
ATOM 564 C CA . HIS A 1 77 ? -9.521 22.834 3.378 1.00 48.91 77 HIS A CA 1
ATOM 565 C C . HIS A 1 77 ? -8.200 23.053 4.115 1.00 48.91 77 HIS A C 1
ATOM 567 O O . HIS A 1 77 ? -7.119 22.722 3.626 1.00 48.91 77 HIS A O 1
ATOM 573 N N . HIS A 1 78 ? -8.298 23.694 5.275 1.00 57.69 78 HIS A N 1
ATOM 574 C CA . HIS A 1 78 ? -7.146 23.974 6.117 1.00 57.69 78 HIS A CA 1
ATOM 575 C C . HIS A 1 78 ? -6.586 22.677 6.707 1.00 57.69 78 HIS A C 1
ATOM 577 O O . HIS A 1 78 ? -7.296 21.673 6.845 1.00 57.69 78 HIS A O 1
ATOM 583 N N . TYR A 1 79 ? -5.307 22.720 7.080 1.00 65.94 79 TYR A N 1
ATOM 584 C CA . TYR A 1 79 ? -4.720 21.751 7.998 1.00 65.94 79 TYR A CA 1
ATOM 585 C C . TYR A 1 79 ? -5.704 21.427 9.119 1.00 65.94 79 TYR A C 1
ATOM 587 O O . TYR A 1 79 ? -6.369 22.323 9.645 1.00 65.94 79 TYR A O 1
ATOM 595 N N . SER A 1 80 ? -5.823 20.145 9.453 1.00 74.00 80 SER A N 1
ATOM 596 C CA . SER A 1 80 ? -6.674 19.718 10.561 1.00 74.00 80 SER A CA 1
ATOM 597 C C . SER A 1 80 ? -8.168 20.030 10.392 1.00 74.00 80 SER A C 1
ATOM 599 O O . SER A 1 80 ? -8.895 19.997 11.375 1.00 74.00 80 SER A O 1
ATOM 601 N N . PHE A 1 81 ? -8.683 20.344 9.196 1.00 77.50 81 PHE A N 1
ATOM 602 C CA . PHE A 1 81 ? -10.119 20.614 9.033 1.00 77.50 81 PHE A CA 1
ATOM 603 C C . PHE A 1 81 ? -10.990 19.407 9.404 1.00 77.50 81 PHE A C 1
ATOM 605 O O . PHE A 1 81 ? -11.926 19.554 10.190 1.00 77.50 81 PHE A O 1
ATOM 612 N N . ALA A 1 82 ? -10.670 18.226 8.862 1.00 76.00 82 ALA A N 1
ATOM 613 C CA . ALA A 1 82 ? -11.394 16.997 9.179 1.00 76.00 82 ALA A CA 1
ATOM 614 C C . ALA A 1 82 ? -11.178 16.620 10.647 1.00 76.00 82 ALA A C 1
ATOM 616 O O . ALA A 1 82 ? -12.098 16.169 11.300 1.00 76.00 82 ALA A O 1
ATOM 617 N N . TYR A 1 83 ? -10.010 16.921 11.213 1.00 76.94 83 TYR A N 1
ATOM 618 C CA . TYR A 1 83 ? -9.796 16.814 12.652 1.00 76.94 83 TYR A CA 1
ATOM 619 C C . TYR A 1 83 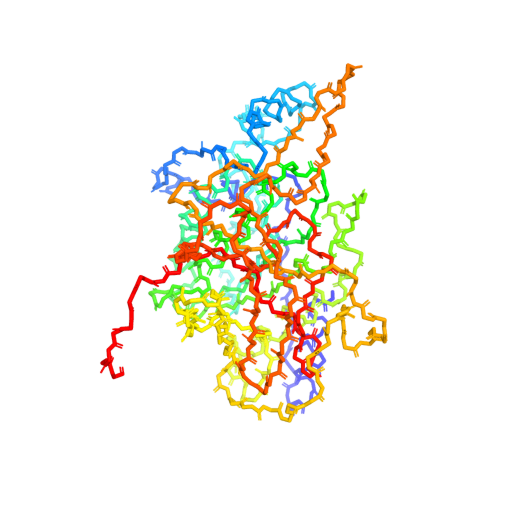? -10.719 17.748 13.462 1.00 76.94 83 TYR A C 1
ATOM 621 O O . TYR A 1 83 ? -11.378 17.301 14.388 1.00 76.94 83 TYR A O 1
ATOM 629 N N . ASN A 1 84 ? -10.794 19.038 13.125 1.00 76.50 84 ASN A N 1
ATOM 630 C CA . ASN A 1 84 ? -11.505 20.055 13.909 1.00 76.50 84 ASN A CA 1
ATOM 631 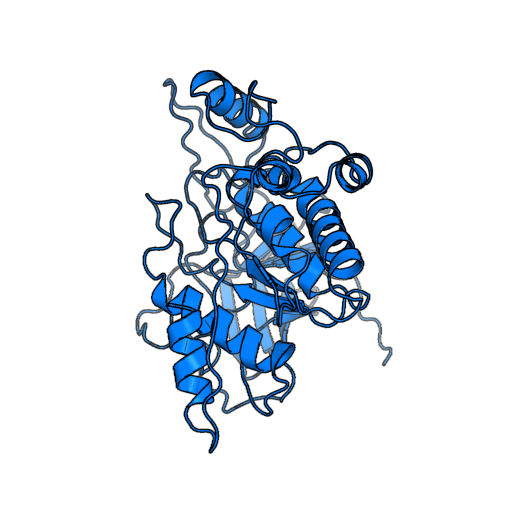C C . ASN A 1 84 ? -13.031 19.941 13.798 1.00 76.50 84 ASN A C 1
ATOM 633 O O . ASN A 1 84 ? -13.739 20.310 14.730 1.00 76.50 84 ASN A O 1
ATOM 637 N N . ARG A 1 85 ? -13.536 19.499 12.641 1.00 75.19 85 ARG A N 1
ATOM 638 C CA . ARG A 1 85 ? -14.977 19.396 12.354 1.00 75.19 85 ARG A CA 1
ATOM 639 C C . ARG A 1 85 ? -15.490 17.962 12.285 1.00 75.19 85 ARG A C 1
ATOM 641 O O . ARG A 1 85 ? -16.691 17.765 12.123 1.00 75.19 85 ARG A O 1
ATOM 648 N N . GLY A 1 86 ? -14.591 16.990 12.340 1.00 71.69 86 GLY A N 1
ATOM 649 C CA . GLY A 1 86 ? -14.920 15.583 12.215 1.00 71.69 86 GLY A CA 1
ATOM 650 C C . GLY A 1 86 ? -15.416 14.981 13.513 1.00 71.69 86 GLY A C 1
ATOM 651 O O . GLY A 1 86 ? -15.262 15.522 14.613 1.00 71.69 86 GLY A O 1
ATOM 652 N N . THR A 1 87 ? -16.001 13.803 13.364 1.00 72.69 87 THR A N 1
ATOM 653 C CA . THR A 1 87 ? -16.541 13.033 14.484 1.00 72.69 87 THR A CA 1
ATOM 654 C C . THR A 1 87 ? -15.447 12.561 15.441 1.00 72.69 87 THR A C 1
ATOM 656 O O . THR A 1 87 ? -15.749 12.328 16.611 1.00 72.69 87 THR A O 1
ATOM 659 N N . LEU A 1 88 ? -14.177 12.512 15.005 1.00 74.38 88 LEU A N 1
ATOM 660 C CA . LEU A 1 88 ? -13.029 12.136 15.837 1.00 74.38 88 LEU A CA 1
ATOM 661 C C . LEU A 1 88 ? -12.913 12.955 17.133 1.00 74.38 88 LEU A C 1
ATOM 663 O O . LEU A 1 88 ? -12.592 12.387 18.177 1.00 74.38 88 LEU A O 1
ATOM 667 N N . GLN A 1 89 ? -13.205 14.262 17.108 1.00 76.50 89 GLN A N 1
ATOM 668 C CA . GLN A 1 89 ? -13.181 15.084 18.328 1.00 76.50 89 GLN A CA 1
ATOM 669 C C . GLN A 1 89 ? -14.354 14.784 19.256 1.00 76.50 89 GLN A C 1
ATOM 671 O O . GLN A 1 89 ? -14.175 14.702 20.471 1.00 76.50 89 GLN A O 1
ATOM 676 N N . SER A 1 90 ? -15.544 14.592 18.691 1.00 79.50 90 SER A N 1
ATOM 677 C CA . SER A 1 90 ? -16.765 14.325 19.453 1.00 79.50 90 SER A CA 1
ATOM 678 C C . SER A 1 90 ? -16.732 12.969 20.159 1.00 79.50 90 SER A C 1
ATOM 680 O O . SER A 1 90 ? -17.348 12.819 21.208 1.00 79.50 90 SER A O 1
ATOM 682 N N . VAL A 1 91 ? -15.993 11.993 19.619 1.00 82.31 91 VAL A N 1
ATOM 683 C CA . VAL A 1 91 ? -15.898 10.633 20.179 1.00 82.31 91 VAL A CA 1
ATOM 684 C C . VAL A 1 91 ? -14.619 10.370 20.971 1.00 82.31 91 VAL A C 1
ATOM 686 O O . VAL A 1 91 ? -14.396 9.242 21.401 1.00 82.31 91 VAL A O 1
ATOM 689 N N . ARG A 1 92 ? -13.773 11.383 21.202 1.00 84.12 92 ARG A N 1
ATOM 690 C CA . ARG A 1 92 ? -12.470 11.214 21.878 1.00 84.12 92 ARG A CA 1
ATOM 691 C C . ARG A 1 92 ? -12.556 10.649 23.300 1.00 84.12 92 ARG A C 1
ATOM 693 O O . ARG A 1 92 ? -11.566 10.143 23.810 1.00 84.12 92 ARG A O 1
ATOM 700 N N . THR A 1 93 ? -13.720 10.748 23.941 1.00 86.44 93 THR A N 1
ATOM 701 C CA . THR A 1 93 ? -13.988 10.201 25.281 1.00 86.44 93 THR A CA 1
ATOM 702 C C . THR A 1 93 ? -14.575 8.790 25.249 1.00 86.44 93 THR A C 1
ATOM 704 O O . THR A 1 93 ? -14.643 8.140 26.290 1.00 86.44 93 THR A O 1
ATOM 707 N N . LEU A 1 94 ? -15.000 8.299 24.080 1.00 88.50 94 LEU A N 1
ATOM 708 C CA . LEU A 1 94 ? -15.497 6.938 23.931 1.00 88.50 94 LEU A CA 1
ATOM 709 C C . LEU A 1 94 ? -14.316 5.966 23.815 1.00 88.50 94 LEU A C 1
ATOM 711 O O . LEU A 1 94 ? -13.377 6.230 23.055 1.00 88.50 94 LEU A O 1
ATOM 715 N N . PRO A 1 95 ? -14.353 4.820 24.518 1.00 89.44 95 PRO A N 1
ATOM 716 C CA . PRO A 1 95 ? -13.366 3.778 24.305 1.00 89.44 95 PRO A CA 1
ATOM 717 C C . PRO A 1 95 ? -13.520 3.218 22.889 1.00 89.44 95 PRO A C 1
ATOM 719 O O . PRO A 1 95 ? -14.614 2.836 22.470 1.00 89.44 95 PRO A O 1
ATOM 722 N N . ILE A 1 96 ? -12.411 3.132 22.157 1.00 92.50 96 ILE A N 1
ATOM 723 C CA . ILE A 1 96 ? -12.368 2.511 20.830 1.00 92.50 96 ILE A CA 1
ATOM 724 C C . ILE A 1 96 ? -11.530 1.239 20.872 1.00 92.50 96 ILE A C 1
ATOM 726 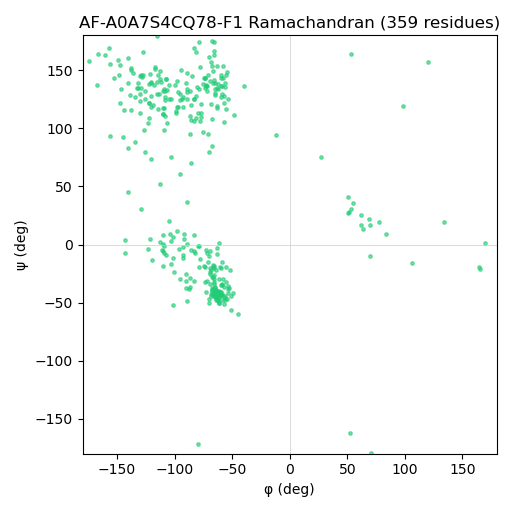O O . ILE A 1 96 ? -10.572 1.125 21.636 1.00 92.50 96 ILE A O 1
ATOM 730 N N . ARG A 1 97 ? -11.875 0.269 20.020 1.00 93.38 97 ARG A N 1
ATOM 731 C CA . ARG A 1 97 ? -11.119 -0.985 19.910 1.00 93.38 97 ARG A CA 1
ATOM 732 C C . ARG A 1 97 ? -9.993 -0.918 18.878 1.00 93.38 97 ARG A C 1
ATOM 734 O O . ARG A 1 97 ? -8.996 -1.610 19.044 1.00 93.38 97 ARG A O 1
ATOM 741 N N . ALA A 1 98 ? -10.173 -0.135 17.818 1.00 95.31 98 ALA A N 1
ATOM 742 C CA . ALA A 1 98 ? -9.212 0.057 16.737 1.00 95.31 98 ALA A CA 1
ATOM 743 C C . ALA A 1 98 ? -9.612 1.270 15.887 1.00 95.31 98 ALA A C 1
ATOM 745 O O . ALA A 1 98 ? -10.771 1.688 15.909 1.00 95.31 98 ALA A O 1
ATOM 746 N N . VAL A 1 99 ? -8.672 1.769 15.086 1.00 95.75 99 VAL A N 1
ATOM 747 C CA . VAL A 1 99 ? -8.931 2.730 14.008 1.00 95.75 99 VAL A CA 1
ATOM 748 C C . VAL A 1 99 ? -8.747 2.037 12.662 1.00 95.75 99 VAL A C 1
ATOM 750 O O . VAL A 1 99 ? -7.757 1.335 12.457 1.00 95.75 99 VAL A O 1
ATOM 753 N N . ILE A 1 100 ? -9.695 2.251 11.747 1.00 96.25 100 ILE A N 1
ATOM 754 C CA . ILE A 1 100 ? -9.591 1.840 10.345 1.00 96.25 100 ILE A CA 1
ATOM 755 C C . ILE A 1 100 ? -9.385 3.092 9.491 1.00 96.25 100 ILE A C 1
ATOM 757 O O . ILE A 1 100 ? -10.172 4.031 9.589 1.00 96.25 100 ILE A O 1
ATOM 761 N N . PHE A 1 101 ? -8.352 3.105 8.652 1.00 96.62 101 PHE A N 1
ATOM 762 C CA . PHE A 1 101 ? -7.971 4.274 7.865 1.00 96.62 101 PHE A CA 1
ATOM 763 C C . PHE A 1 101 ? -7.772 3.928 6.386 1.00 96.62 101 PHE A C 1
ATOM 765 O O . PHE A 1 101 ? -6.844 3.212 6.013 1.00 96.62 101 PHE A O 1
ATOM 772 N N . TYR A 1 102 ? -8.630 4.455 5.518 1.00 96.31 102 TYR A N 1
ATOM 773 C CA . TYR A 1 102 ? -8.457 4.363 4.071 1.00 96.31 102 TYR A CA 1
ATOM 774 C C . TYR A 1 102 ? -8.443 5.774 3.493 1.00 96.31 102 TYR A C 1
ATOM 776 O O . TYR A 1 102 ? -9.472 6.436 3.404 1.00 96.31 102 TYR A O 1
ATOM 784 N N . GLN A 1 103 ? -7.244 6.225 3.142 1.00 94.62 103 GLN A N 1
ATOM 785 C CA . GLN A 1 103 ? -6.988 7.494 2.485 1.00 94.62 103 GLN A CA 1
ATOM 786 C C . GLN A 1 103 ? -5.645 7.380 1.744 1.00 94.62 103 GLN A C 1
ATOM 788 O O . GLN A 1 103 ? -4.800 6.576 2.130 1.00 94.62 103 GLN A O 1
ATOM 793 N N . GLY A 1 104 ? -5.430 8.181 0.705 1.00 93.31 104 GLY A N 1
ATOM 794 C CA . GLY A 1 104 ? -4.109 8.435 0.108 1.00 93.31 104 GLY A CA 1
ATOM 795 C C . GLY A 1 104 ? -4.179 9.080 -1.274 1.00 93.31 104 GLY A C 1
ATOM 796 O O . GLY A 1 104 ? -3.244 9.746 -1.709 1.00 93.31 104 GLY A O 1
ATOM 797 N N . GLU A 1 105 ? -5.331 8.966 -1.926 1.00 90.88 105 GLU A N 1
ATOM 798 C CA . GLU A 1 105 ? -5.646 9.462 -3.263 1.00 90.88 105 GLU A CA 1
ATOM 799 C C . GLU A 1 105 ? -5.344 10.960 -3.415 1.00 90.88 105 GLU A C 1
ATOM 801 O O . GLU A 1 105 ? -4.778 11.415 -4.409 1.00 90.88 105 GLU A O 1
ATOM 806 N N . SER A 1 106 ? -5.677 11.749 -2.391 1.00 87.81 106 SER A N 1
ATOM 807 C CA . SER A 1 106 ? -5.459 13.201 -2.400 1.00 87.81 106 SER A CA 1
ATOM 808 C C . SER A 1 106 ? -4.007 13.610 -2.120 1.00 87.81 106 SER A C 1
ATOM 810 O O . SER A 1 106 ? -3.650 14.762 -2.367 1.00 87.81 106 SER A O 1
ATOM 812 N N . ASP A 1 107 ? -3.161 12.685 -1.661 1.00 89.25 107 ASP A N 1
ATOM 813 C CA . ASP A 1 107 ? -1.734 12.902 -1.398 1.00 89.25 107 ASP A CA 1
ATOM 814 C C . ASP A 1 107 ? -0.835 12.311 -2.492 1.00 89.25 107 ASP A C 1
ATOM 816 O O . ASP A 1 107 ? 0.381 12.415 -2.390 1.00 89.25 107 ASP A O 1
ATOM 820 N N . ILE A 1 108 ? -1.400 11.746 -3.564 1.00 87.06 108 ILE A N 1
ATOM 821 C CA . ILE A 1 108 ? -0.651 11.149 -4.679 1.00 87.06 108 ILE A CA 1
ATOM 822 C C . ILE A 1 108 ? 0.457 12.090 -5.222 1.00 87.06 108 ILE A C 1
ATOM 824 O O . ILE A 1 108 ? 1.583 11.654 -5.437 1.00 87.06 108 ILE A O 1
ATOM 828 N N . LEU A 1 109 ? 0.188 13.400 -5.355 1.00 83.06 109 LEU A N 1
ATOM 829 C CA . LEU A 1 109 ? 1.184 14.397 -5.806 1.00 83.06 109 LEU A CA 1
ATOM 830 C C . LEU A 1 109 ? 2.121 14.914 -4.703 1.00 83.06 109 LEU A C 1
ATOM 832 O O . LEU A 1 109 ? 3.009 15.710 -4.987 1.00 83.06 109 LEU A O 1
ATOM 836 N N . GLY A 1 110 ? 1.883 14.554 -3.448 1.00 83.69 110 GLY A N 1
ATOM 837 C CA . GLY A 1 110 ? 2.649 14.992 -2.280 1.00 83.69 110 GLY A CA 1
ATOM 838 C C . GLY A 1 110 ? 3.080 13.809 -1.421 1.00 83.69 110 GLY A C 1
ATOM 839 O O . GLY A 1 110 ? 3.161 13.934 -0.199 1.00 83.69 110 GLY A O 1
ATOM 840 N N . SER A 1 111 ? 3.304 12.655 -2.052 1.00 89.75 111 SER A N 1
ATOM 841 C CA . SER A 1 111 ? 3.513 11.374 -1.381 1.00 89.75 111 SER A CA 1
ATOM 842 C C . SER A 1 111 ? 4.742 11.379 -0.476 1.00 89.75 111 SER A C 1
ATOM 844 O O . SER A 1 111 ? 4.710 10.733 0.564 1.00 89.75 111 SER A O 1
ATOM 846 N N . SER A 1 112 ? 5.777 12.168 -0.787 1.00 88.12 112 SER A N 1
ATOM 847 C CA . SER A 1 112 ? 7.067 12.172 -0.078 1.00 88.12 112 SER A CA 1
ATOM 848 C C . SER A 1 112 ? 6.987 12.410 1.437 1.00 88.12 112 SER A C 1
ATOM 850 O O . SER A 1 112 ? 7.913 12.075 2.171 1.00 88.12 112 SER A O 1
ATOM 852 N N . VAL A 1 113 ? 5.879 12.973 1.926 1.00 89.56 113 VAL A N 1
ATOM 853 C CA . VAL A 1 113 ? 5.646 13.255 3.354 1.00 89.56 113 VAL A CA 1
ATOM 854 C C . VAL A 1 113 ? 4.583 12.358 3.978 1.00 89.56 113 VAL A C 1
ATOM 856 O O . VAL A 1 113 ? 4.280 12.488 5.166 1.00 89.56 113 VAL A O 1
ATOM 859 N N . TYR A 1 114 ? 4.004 11.451 3.195 1.00 94.88 114 TYR A N 1
ATOM 860 C CA . TYR A 1 114 ? 2.869 10.638 3.596 1.00 94.88 114 TYR A CA 1
ATOM 861 C C . TYR A 1 114 ? 3.211 9.745 4.785 1.00 94.88 114 TYR A C 1
ATOM 863 O O . TYR A 1 114 ? 2.472 9.756 5.764 1.00 94.88 114 TYR A O 1
ATOM 871 N N . ASN A 1 115 ? 4.356 9.049 4.773 1.00 96.25 115 ASN A N 1
ATOM 872 C CA . ASN A 1 115 ? 4.742 8.200 5.901 1.00 96.25 115 ASN A CA 1
ATOM 873 C C . ASN A 1 115 ? 4.931 8.998 7.199 1.00 96.25 115 ASN A C 1
ATOM 875 O O . ASN A 1 115 ? 4.446 8.578 8.248 1.00 96.25 115 ASN A O 1
ATOM 879 N N . CYS A 1 116 ? 5.575 10.169 7.127 1.00 95.25 116 CYS A N 1
ATOM 880 C CA . CYS A 1 116 ? 5.721 11.055 8.283 1.00 95.25 116 CYS A CA 1
ATOM 881 C C . CYS A 1 116 ? 4.351 11.430 8.854 1.00 95.25 116 CYS A C 1
ATOM 883 O O . CYS A 1 116 ? 4.086 11.235 10.040 1.00 95.25 116 CYS A O 1
ATOM 885 N N . ARG A 1 117 ? 3.447 11.900 7.988 1.00 94.69 117 ARG A N 1
ATOM 886 C CA . ARG A 1 117 ? 2.098 12.306 8.383 1.00 94.69 117 ARG A CA 1
ATOM 887 C C . ARG A 1 117 ? 1.290 11.130 8.928 1.00 94.69 117 ARG A C 1
ATOM 889 O O . ARG A 1 117 ? 0.624 11.270 9.944 1.00 94.69 117 ARG A O 1
ATOM 896 N N . GLN A 1 118 ? 1.381 9.955 8.316 1.00 96.75 118 GLN A N 1
ATOM 897 C CA . GLN A 1 118 ? 0.686 8.757 8.780 1.00 96.75 118 GLN A CA 1
ATOM 898 C C . GLN A 1 118 ? 1.190 8.314 10.162 1.00 96.75 118 GLN A C 1
ATOM 900 O O . GLN A 1 118 ? 0.383 7.994 11.031 1.00 96.75 118 GLN A O 1
ATOM 905 N N . ARG A 1 119 ? 2.504 8.374 10.419 1.00 96.50 119 ARG A N 1
ATOM 906 C CA . ARG A 1 119 ? 3.073 8.137 11.759 1.00 96.50 119 ARG A CA 1
ATOM 907 C C . ARG A 1 119 ? 2.618 9.189 12.768 1.00 96.50 119 ARG A C 1
ATOM 909 O O . ARG A 1 119 ? 2.317 8.834 13.903 1.00 96.50 119 ARG A O 1
ATOM 916 N N . ALA A 1 120 ? 2.521 10.453 12.359 1.00 95.19 120 ALA A N 1
ATOM 917 C CA . ALA A 1 120 ? 1.998 11.524 13.200 1.00 95.19 120 ALA A CA 1
ATOM 918 C C . ALA A 1 120 ? 0.515 11.299 13.557 1.00 95.19 120 ALA A C 1
ATOM 920 O O . ALA A 1 120 ? 0.132 11.487 14.710 1.00 95.19 120 ALA A O 1
ATOM 921 N N . LEU A 1 121 ? -0.298 10.810 12.612 1.00 94.94 121 LEU A N 1
ATOM 922 C CA . LEU A 1 121 ? -1.688 10.418 12.860 1.00 94.94 121 LEU A CA 1
ATOM 923 C C . LEU A 1 121 ? -1.772 9.272 13.877 1.00 94.94 121 LEU A C 1
ATOM 925 O O . LEU A 1 121 ? -2.520 9.367 14.846 1.00 94.94 121 LEU A O 1
ATOM 929 N N . VAL A 1 122 ? -0.976 8.213 13.690 1.00 96.12 122 VAL A N 1
ATOM 930 C CA . VAL A 1 122 ? -0.909 7.078 14.629 1.00 96.12 122 VAL A CA 1
ATOM 931 C C . VAL A 1 122 ? -0.473 7.538 16.020 1.00 96.12 122 VAL A C 1
ATOM 933 O O . VAL A 1 122 ? -1.063 7.123 17.014 1.00 96.12 122 VAL A O 1
ATOM 936 N N . SER A 1 123 ? 0.531 8.414 16.096 1.00 95.12 123 SER A N 1
ATOM 937 C CA . SER A 1 123 ? 1.007 9.003 17.351 1.00 95.12 123 SER A CA 1
ATOM 938 C C . SER A 1 123 ? -0.107 9.756 18.077 1.00 95.12 123 SER A C 1
ATOM 940 O O . SER A 1 123 ? -0.335 9.519 19.260 1.00 95.12 123 SER A O 1
ATOM 942 N N . TRP A 1 124 ? -0.851 10.607 17.366 1.00 92.44 124 TRP A N 1
ATOM 943 C CA . TRP A 1 124 ? -1.972 11.344 17.945 1.00 92.44 124 TRP A CA 1
ATOM 944 C C . TRP A 1 124 ? -3.123 10.426 18.403 1.00 92.44 124 TRP A C 1
ATOM 946 O O . TRP A 1 124 ? -3.673 10.600 19.492 1.00 92.44 124 TRP A O 1
ATOM 956 N N . ILE A 1 125 ? -3.470 9.407 17.610 1.00 93.00 125 ILE A N 1
ATOM 957 C CA . ILE A 1 125 ? -4.468 8.402 18.007 1.00 93.00 125 ILE A CA 1
ATOM 958 C C . ILE A 1 125 ? -4.025 7.727 19.312 1.00 93.00 125 ILE A C 1
ATOM 960 O O . ILE A 1 125 ? -4.805 7.573 20.249 1.00 93.00 125 ILE A O 1
ATOM 964 N N . ARG A 1 126 ? -2.747 7.365 19.418 1.00 94.81 126 ARG A N 1
ATOM 965 C CA . ARG A 1 126 ? -2.211 6.686 20.601 1.00 94.81 126 ARG A CA 1
ATOM 966 C C . ARG A 1 126 ? -2.086 7.576 21.825 1.00 94.81 126 ARG A C 1
ATOM 968 O O . ARG A 1 126 ? -2.268 7.078 22.931 1.00 94.81 126 ARG A O 1
ATOM 975 N N . SER A 1 127 ? -1.829 8.870 21.655 1.00 92.69 127 SER A N 1
ATOM 976 C CA . SER A 1 127 ? -1.862 9.809 22.780 1.00 92.69 127 SER A CA 1
ATOM 977 C C . SER A 1 127 ? -3.281 10.040 23.304 1.00 92.69 127 SER A C 1
ATOM 979 O O . SER A 1 127 ? -3.442 10.390 24.469 1.00 92.69 127 SER A O 1
ATOM 981 N N . THR A 1 128 ? -4.302 9.810 22.472 1.00 91.06 128 THR A N 1
ATOM 982 C CA . THR A 1 128 ? -5.711 10.006 22.838 1.00 91.06 128 THR A CA 1
ATOM 983 C C . THR A 1 128 ? -6.333 8.753 23.459 1.00 91.06 128 THR A C 1
ATOM 985 O O . THR A 1 128 ? -6.953 8.837 24.513 1.00 91.06 128 THR A O 1
ATOM 988 N N . TRP A 1 129 ? -6.159 7.585 22.834 1.00 93.81 129 TRP A N 1
ATOM 989 C CA . TRP A 1 129 ? -6.846 6.345 23.234 1.00 93.81 129 TRP A CA 1
ATOM 990 C C . TRP A 1 129 ? -5.921 5.276 23.838 1.00 93.81 129 TRP A C 1
ATOM 992 O O . TRP A 1 129 ? -6.396 4.239 24.298 1.00 93.81 129 TRP A O 1
ATOM 1002 N N . GLY A 1 130 ? -4.608 5.514 23.853 1.00 94.50 130 GLY A N 1
ATOM 1003 C CA . GLY A 1 130 ? -3.618 4.651 24.494 1.00 94.50 130 GLY A CA 1
ATOM 1004 C C . GLY A 1 130 ? -2.559 4.082 23.538 1.00 94.50 130 GLY A C 1
ATOM 1005 O O . GLY A 1 130 ? -2.788 3.936 22.334 1.00 94.50 130 GLY A O 1
ATOM 1006 N N . PRO A 1 131 ? -1.384 3.695 24.069 1.00 93.81 131 PRO A N 1
ATOM 1007 C CA . PRO A 1 131 ? -0.182 3.401 23.279 1.00 93.81 131 PRO A CA 1
ATOM 1008 C C . PRO A 1 131 ? -0.289 2.162 22.379 1.00 93.81 131 PRO A C 1
ATOM 1010 O O . PRO A 1 131 ? 0.502 2.007 21.449 1.00 93.81 131 PRO A O 1
ATOM 1013 N N . GLN A 1 132 ? -1.251 1.277 22.640 1.00 94.44 132 GLN A N 1
ATOM 1014 C CA . GLN A 1 132 ? -1.422 0.012 21.922 1.00 94.44 132 GLN A CA 1
ATOM 1015 C C . GLN A 1 132 ? -2.668 -0.021 21.036 1.00 94.44 132 GLN A C 1
ATOM 1017 O O . GLN A 1 132 ? -2.995 -1.076 20.499 1.00 94.44 132 GLN A O 1
ATOM 1022 N N . VAL A 1 133 ? -3.369 1.107 20.868 1.00 96.50 133 VAL A N 1
ATOM 1023 C CA . VAL A 1 133 ? -4.558 1.149 20.009 1.00 96.50 133 VAL A CA 1
ATOM 1024 C C . VAL A 1 133 ? -4.179 0.687 18.598 1.00 96.50 133 VAL A C 1
ATOM 1026 O O . VAL A 1 133 ? -3.272 1.277 17.984 1.00 96.50 133 VAL A O 1
ATOM 1029 N N . PRO A 1 134 ? -4.834 -0.375 18.088 1.00 97.69 134 PRO A N 1
ATOM 1030 C CA . PRO A 1 134 ? -4.563 -0.878 16.758 1.00 97.69 134 PRO A CA 1
ATOM 1031 C C . PRO A 1 134 ? -4.930 0.128 15.673 1.00 97.69 134 PRO A C 1
ATOM 1033 O O . PRO A 1 134 ? -5.992 0.756 15.721 1.00 97.69 134 PRO A O 1
ATOM 1036 N N . PHE A 1 135 ? -4.074 0.223 14.662 1.00 97.88 135 PHE A N 1
ATOM 1037 C CA . PHE A 1 135 ? -4.286 1.059 13.488 1.00 97.88 135 PHE A CA 1
ATOM 1038 C C . PHE A 1 135 ? -4.234 0.191 12.233 1.00 97.88 135 PHE A C 1
ATOM 1040 O O . PHE A 1 135 ? -3.177 -0.314 11.856 1.00 97.88 135 PHE A O 1
ATOM 1047 N N . ILE A 1 136 ? -5.382 -0.014 11.597 1.00 97.94 136 ILE A N 1
ATOM 1048 C CA . ILE A 1 136 ? -5.491 -0.797 10.367 1.00 97.94 136 ILE A CA 1
ATOM 1049 C C . ILE A 1 136 ? -5.678 0.173 9.213 1.00 97.94 136 ILE A C 1
ATOM 1051 O O . ILE A 1 136 ? -6.602 0.983 9.244 1.00 97.94 136 ILE A O 1
ATOM 1055 N N . PHE A 1 137 ? -4.837 0.098 8.188 1.00 97.81 137 PHE A N 1
ATOM 1056 C CA . PHE A 1 137 ? -4.929 1.007 7.052 1.00 97.81 137 PHE A CA 1
ATOM 1057 C C . PHE A 1 137 ? -4.987 0.293 5.707 1.00 97.81 137 PHE A C 1
ATOM 1059 O O . PHE A 1 137 ? -4.701 -0.901 5.609 1.00 97.81 137 PHE A O 1
ATOM 1066 N N . THR A 1 138 ? -5.368 1.044 4.673 1.00 97.50 138 THR A N 1
ATOM 1067 C CA . THR A 1 138 ? -5.429 0.546 3.296 1.00 97.50 138 THR A CA 1
ATOM 1068 C C . THR A 1 138 ? -4.285 1.097 2.448 1.00 97.50 138 THR A C 1
ATOM 1070 O O . THR A 1 138 ? -4.049 2.304 2.459 1.00 97.50 138 THR A O 1
ATOM 1073 N N . VAL A 1 139 ? -3.598 0.238 1.691 1.00 96.56 139 VAL A N 1
ATOM 1074 C CA . VAL A 1 139 ? -2.757 0.676 0.563 1.00 96.56 139 VAL A CA 1
ATOM 1075 C C . VAL A 1 139 ? -3.680 1.002 -0.605 1.00 96.56 139 VAL A C 1
ATOM 1077 O O . VAL A 1 139 ? -4.437 0.123 -1.022 1.00 96.56 139 VAL A O 1
ATOM 1080 N N . VAL A 1 140 ? -3.639 2.245 -1.097 1.00 95.50 140 VAL A N 1
ATOM 1081 C CA . VAL A 1 140 ? -4.616 2.753 -2.080 1.00 95.50 140 VAL A CA 1
ATOM 1082 C C . VAL A 1 140 ? -4.655 1.929 -3.367 1.00 95.50 140 VAL A C 1
ATOM 1084 O O . VAL A 1 140 ? -3.670 1.290 -3.749 1.00 95.50 140 VAL A O 1
ATOM 1087 N N . ALA A 1 141 ? -5.810 1.961 -4.030 1.00 94.25 141 ALA A N 1
ATOM 1088 C CA . ALA A 1 141 ? -6.036 1.267 -5.287 1.00 94.25 141 ALA A CA 1
ATOM 1089 C C . ALA A 1 141 ? -5.191 1.822 -6.444 1.00 94.25 141 ALA A C 1
ATOM 1091 O O . ALA A 1 141 ? -4.628 2.919 -6.364 1.00 94.25 141 ALA A O 1
ATOM 1092 N N . GLY A 1 142 ? -5.079 1.031 -7.511 1.00 89.81 142 GLY A N 1
ATOM 1093 C CA . GLY A 1 142 ? -4.510 1.480 -8.775 1.00 89.81 142 GLY A CA 1
ATOM 1094 C C . GLY A 1 142 ? -5.377 2.559 -9.439 1.00 89.81 142 GLY A C 1
ATOM 1095 O O . GLY A 1 142 ? -6.600 2.488 -9.363 1.00 89.81 142 GLY A O 1
ATOM 1096 N N . VAL A 1 143 ? -4.747 3.559 -10.065 1.00 83.56 143 VAL A N 1
ATOM 1097 C CA . VAL A 1 143 ? -5.406 4.705 -10.714 1.00 83.56 143 VAL A CA 1
ATOM 1098 C C . VAL A 1 143 ? -4.632 5.108 -11.968 1.00 83.56 143 VAL A C 1
ATOM 1100 O O . VAL A 1 143 ? -3.510 5.594 -11.856 1.00 83.56 143 VAL A O 1
ATOM 1103 N N . LYS A 1 144 ? -5.240 4.977 -13.150 1.00 75.62 144 LYS A N 1
ATOM 1104 C CA . LYS A 1 144 ? -4.590 5.190 -14.458 1.00 75.62 144 LYS A CA 1
ATOM 1105 C C . LYS A 1 144 ? -4.118 6.620 -14.734 1.00 75.62 144 LYS A C 1
ATOM 1107 O O . LYS A 1 144 ? -3.089 6.829 -15.369 1.00 75.62 144 LYS A O 1
ATOM 1112 N N . GLU A 1 145 ? -4.871 7.622 -14.281 1.00 72.44 145 GLU A N 1
ATOM 1113 C CA . GLU A 1 145 ? -4.607 9.039 -14.590 1.00 72.44 145 GLU A CA 1
ATOM 1114 C C . GLU A 1 145 ? -3.550 9.701 -13.689 1.00 72.44 145 GLU A C 1
ATOM 1116 O O . GLU A 1 145 ? -3.354 10.919 -13.741 1.00 72.44 145 GLU A O 1
ATOM 1121 N N . ALA A 1 146 ? -2.863 8.937 -12.841 1.00 72.25 146 ALA A N 1
ATOM 1122 C CA . ALA A 1 146 ? -1.921 9.502 -11.885 1.00 72.25 146 ALA A CA 1
ATOM 1123 C C . ALA A 1 146 ? -0.559 9.866 -12.508 1.00 72.25 146 ALA A C 1
ATOM 1125 O O . ALA A 1 146 ? 0.278 10.443 -11.820 1.00 72.25 146 ALA A O 1
ATOM 1126 N N . CYS A 1 147 ? -0.324 9.637 -13.803 1.00 76.00 147 CYS A N 1
ATOM 1127 C CA . CYS A 1 147 ? 0.928 9.997 -14.476 1.00 76.00 147 CYS A CA 1
ATOM 1128 C C . CYS A 1 147 ? 2.188 9.505 -13.739 1.00 76.00 147 CYS A C 1
ATOM 1130 O O . CYS A 1 147 ? 3.175 10.229 -13.627 1.00 76.00 147 CYS A O 1
ATOM 1132 N N . GLY A 1 148 ? 2.143 8.285 -13.212 1.00 80.56 148 GLY A N 1
ATOM 1133 C CA . GLY A 1 148 ? 3.224 7.646 -12.480 1.00 80.56 148 GLY A CA 1
ATOM 1134 C C . GLY A 1 148 ? 3.388 8.125 -11.041 1.00 80.56 148 GLY A C 1
ATOM 1135 O O . GLY A 1 148 ? 4.471 7.987 -10.485 1.00 80.56 148 GLY A O 1
ATOM 1136 N N . THR A 1 149 ? 2.382 8.740 -10.428 1.00 85.44 149 THR A N 1
ATOM 1137 C CA . THR A 1 149 ? 2.511 9.289 -9.066 1.00 85.44 149 THR A CA 1
ATOM 1138 C C . THR A 1 149 ? 1.902 8.375 -7.995 1.00 85.44 149 THR A C 1
ATOM 1140 O O . THR A 1 149 ? 2.351 8.386 -6.845 1.00 85.44 149 THR A O 1
ATOM 1143 N N . ALA A 1 150 ? 0.945 7.504 -8.346 1.00 89.06 150 ALA A N 1
ATOM 1144 C CA . ALA A 1 150 ? 0.266 6.633 -7.381 1.00 89.06 150 ALA A CA 1
ATOM 1145 C C . ALA A 1 150 ? 1.168 5.566 -6.712 1.00 89.06 150 ALA A C 1
ATOM 1147 O O . ALA A 1 150 ? 0.963 5.281 -5.527 1.00 89.06 150 ALA A O 1
ATOM 1148 N N . PRO A 1 151 ? 2.193 4.987 -7.374 1.00 91.56 151 PRO A N 1
ATOM 1149 C CA . PRO A 1 151 ? 3.098 4.033 -6.730 1.00 91.56 151 PRO A CA 1
ATOM 1150 C C . PRO A 1 151 ? 3.827 4.614 -5.519 1.00 91.56 151 PRO A C 1
ATOM 1152 O O . PRO A 1 151 ? 4.037 3.911 -4.532 1.00 91.56 151 PRO A O 1
ATOM 1155 N N . PHE A 1 152 ? 4.160 5.907 -5.558 1.00 91.75 152 PHE A N 1
ATOM 1156 C CA . PHE A 1 152 ? 4.909 6.551 -4.485 1.00 91.75 152 PHE A CA 1
ATOM 1157 C C . PHE A 1 152 ? 4.092 6.657 -3.198 1.00 91.75 152 PHE A C 1
ATOM 1159 O O . PHE A 1 152 ? 4.611 6.348 -2.130 1.00 91.75 152 PHE A O 1
ATOM 1166 N N . VAL A 1 153 ? 2.801 7.014 -3.263 1.00 94.00 153 VAL A N 1
ATOM 1167 C CA . VAL A 1 153 ? 1.972 7.029 -2.042 1.00 94.00 153 VAL A CA 1
ATOM 1168 C C . VAL A 1 153 ? 1.798 5.620 -1.469 1.00 94.00 153 VAL A C 1
ATOM 1170 O O . VAL A 1 153 ? 1.896 5.445 -0.254 1.00 94.00 153 VAL A O 1
ATOM 1173 N N . ARG A 1 154 ? 1.658 4.594 -2.323 1.00 95.44 154 ARG A N 1
ATOM 1174 C CA . ARG A 1 154 ? 1.616 3.191 -1.877 1.00 95.44 154 ARG A CA 1
ATOM 1175 C C . ARG A 1 154 ? 2.914 2.777 -1.188 1.00 95.44 154 ARG A C 1
ATOM 1177 O O . ARG A 1 154 ? 2.867 2.130 -0.145 1.00 95.44 154 ARG A O 1
ATOM 1184 N N . GLN A 1 155 ? 4.068 3.179 -1.721 1.00 95.00 155 GLN A N 1
ATOM 1185 C CA . GLN A 1 155 ? 5.360 2.917 -1.086 1.00 95.00 155 GLN A CA 1
ATOM 1186 C C . GLN A 1 155 ? 5.440 3.544 0.311 1.00 95.00 155 GLN A C 1
ATOM 1188 O O . GLN A 1 155 ? 5.882 2.898 1.260 1.00 95.00 155 GLN A O 1
ATOM 1193 N N . GLU A 1 156 ? 4.981 4.783 0.462 1.00 96.06 156 GLU A N 1
ATOM 1194 C CA . GLU A 1 156 ? 5.010 5.508 1.736 1.00 96.06 156 GLU A CA 1
ATOM 1195 C C . GLU A 1 156 ? 4.038 4.922 2.773 1.00 96.06 156 GLU A C 1
ATOM 1197 O O . GLU A 1 156 ? 4.359 4.858 3.963 1.00 96.06 156 GLU A O 1
ATOM 1202 N N . GLN A 1 157 ? 2.891 4.408 2.325 1.00 97.50 157 GLN A N 1
ATOM 1203 C CA . GLN A 1 157 ? 1.968 3.617 3.143 1.00 97.50 157 GLN A CA 1
ATOM 1204 C C . GLN A 1 157 ? 2.625 2.317 3.635 1.00 97.50 157 GLN A C 1
ATOM 1206 O O . GLN A 1 157 ? 2.573 1.983 4.821 1.00 97.50 157 GLN A O 1
ATOM 1211 N N . LEU A 1 158 ? 3.319 1.601 2.747 1.00 95.69 158 LEU A N 1
ATOM 1212 C CA . LEU A 1 158 ? 4.009 0.353 3.085 1.00 95.69 158 LEU A CA 1
ATOM 1213 C C . LEU A 1 158 ? 5.174 0.546 4.066 1.00 95.69 158 LEU A C 1
ATOM 1215 O O . LEU A 1 158 ? 5.463 -0.364 4.846 1.00 95.69 158 LEU A O 1
ATOM 1219 N N . LYS A 1 159 ? 5.797 1.731 4.114 1.00 95.75 159 LYS A N 1
ATOM 1220 C CA . LYS A 1 159 ? 6.803 2.053 5.141 1.00 95.75 159 LYS A CA 1
ATOM 1221 C C . LYS A 1 159 ? 6.240 1.973 6.563 1.00 95.75 159 LYS A C 1
ATOM 1223 O O . LYS A 1 159 ? 6.967 1.559 7.458 1.00 95.75 159 LYS A O 1
ATOM 1228 N N . LEU A 1 160 ? 4.969 2.333 6.791 1.00 95.69 160 LEU A N 1
ATOM 1229 C CA . LEU A 1 160 ? 4.349 2.201 8.117 1.00 95.69 160 LEU A CA 1
ATOM 1230 C C . LEU A 1 160 ? 4.164 0.725 8.483 1.00 95.69 160 LEU A C 1
ATOM 1232 O O . LEU A 1 160 ? 4.517 0.324 9.587 1.00 95.69 160 LEU A O 1
ATOM 1236 N N . ARG A 1 161 ? 3.677 -0.089 7.537 1.00 92.94 161 ARG A N 1
ATOM 1237 C CA . ARG A 1 161 ? 3.532 -1.546 7.710 1.00 92.94 161 ARG A CA 1
ATOM 1238 C C . ARG A 1 161 ? 4.865 -2.233 8.015 1.00 92.94 161 ARG A C 1
ATOM 1240 O O . ARG A 1 161 ? 4.895 -3.203 8.760 1.00 92.94 161 ARG A O 1
ATOM 1247 N N . ASN A 1 162 ? 5.962 -1.743 7.443 1.00 90.62 162 ASN A N 1
ATOM 1248 C CA . ASN A 1 162 ? 7.302 -2.299 7.639 1.00 90.62 162 ASN A CA 1
ATOM 1249 C C . ASN A 1 162 ? 8.055 -1.704 8.839 1.00 90.62 162 ASN A C 1
ATOM 1251 O O . ASN A 1 162 ? 9.197 -2.092 9.072 1.00 90.62 162 ASN A O 1
ATOM 1255 N N . ALA A 1 163 ? 7.467 -0.767 9.590 1.00 91.81 163 ALA A N 1
ATOM 1256 C CA . ALA A 1 163 ? 8.150 -0.108 10.696 1.00 91.81 163 ALA A CA 1
ATOM 1257 C C . ALA A 1 163 ? 8.112 -0.981 11.969 1.00 91.81 163 ALA A C 1
ATOM 1259 O O . ALA A 1 163 ? 7.068 -1.044 12.620 1.00 91.81 163 ALA A O 1
ATOM 1260 N N . PRO A 1 164 ? 9.238 -1.580 12.413 1.00 88.06 164 PRO A N 1
ATOM 1261 C CA . PRO A 1 164 ? 9.257 -2.392 13.637 1.00 88.06 164 PRO A CA 1
ATOM 1262 C C . PRO A 1 164 ? 8.948 -1.561 14.892 1.00 88.06 164 PRO A C 1
ATOM 1264 O O . PRO A 1 164 ? 8.499 -2.085 15.905 1.00 88.06 164 PRO A O 1
ATOM 1267 N N . THR A 1 165 ? 9.149 -0.243 14.813 1.00 90.69 165 THR A N 1
ATOM 1268 C CA . THR A 1 165 ? 8.897 0.715 15.895 1.00 90.69 165 THR A CA 1
ATOM 1269 C C . THR A 1 165 ? 7.426 1.109 16.050 1.00 90.69 165 THR A C 1
ATOM 1271 O O . THR A 1 165 ? 7.104 1.893 16.939 1.00 90.69 165 THR A O 1
ATOM 1274 N N . VAL A 1 166 ? 6.521 0.600 15.205 1.00 92.12 166 VAL A N 1
ATOM 1275 C CA . VAL A 1 166 ? 5.085 0.903 15.274 1.00 92.12 166 VAL A CA 1
ATOM 1276 C C . VAL A 1 166 ? 4.288 -0.410 15.349 1.00 92.12 166 VAL A C 1
ATOM 1278 O O . VAL A 1 166 ? 3.760 -0.865 14.337 1.00 92.12 166 VAL A O 1
ATOM 1281 N N . PRO A 1 167 ? 4.187 -1.045 16.537 1.00 92.81 167 PRO A N 1
ATOM 1282 C CA . PRO A 1 167 ? 3.444 -2.301 16.708 1.00 92.81 167 PRO A CA 1
ATOM 1283 C C . PRO A 1 167 ? 1.938 -2.086 16.516 1.00 92.81 167 PRO A C 1
ATOM 1285 O O . PRO A 1 167 ? 1.504 -0.946 16.399 1.00 92.81 167 PRO A O 1
ATOM 1288 N N . PHE A 1 168 ? 1.123 -3.146 16.531 1.00 95.25 168 PHE A N 1
ATOM 1289 C CA . PHE A 1 168 ? -0.348 -3.075 16.395 1.00 95.25 168 PHE A CA 1
ATOM 1290 C C . PHE A 1 168 ? -0.827 -2.335 15.135 1.00 95.25 168 PHE A C 1
ATOM 1292 O O . PHE A 1 168 ? -1.835 -1.627 15.152 1.00 95.25 168 PHE A O 1
ATOM 1299 N N . VAL A 1 169 ? -0.090 -2.483 14.036 1.00 95.94 169 VAL A N 1
ATOM 1300 C CA . VAL A 1 169 ? -0.471 -1.958 12.726 1.00 95.94 169 VAL A CA 1
ATOM 1301 C C . VAL A 1 169 ? -0.878 -3.114 11.826 1.00 95.94 169 VAL A C 1
ATOM 1303 O O . VAL A 1 169 ? -0.167 -4.109 11.732 1.00 95.94 169 VAL A O 1
ATOM 1306 N N . GLY A 1 170 ? -2.023 -2.972 11.164 1.00 94.06 170 GLY A N 1
ATOM 1307 C CA . GLY A 1 170 ? -2.477 -3.887 10.120 1.00 94.06 170 GLY A CA 1
ATOM 1308 C C . GLY A 1 170 ? -2.591 -3.173 8.783 1.00 94.06 170 GLY A C 1
ATOM 1309 O O . GLY A 1 170 ? -2.861 -1.975 8.727 1.00 94.06 170 GLY A O 1
ATOM 1310 N N . CYS A 1 171 ? -2.399 -3.915 7.700 1.00 94.31 171 CYS A N 1
ATOM 1311 C CA . CYS A 1 171 ? -2.450 -3.389 6.345 1.00 94.31 171 CYS A CA 1
ATOM 1312 C C . CYS A 1 171 ? -3.373 -4.261 5.494 1.00 94.31 171 CYS A C 1
ATOM 1314 O O . CYS A 1 171 ? -3.224 -5.480 5.467 1.00 94.31 171 CYS A O 1
ATOM 1316 N N . ALA A 1 172 ? -4.310 -3.635 4.791 1.00 95.38 172 ALA A N 1
ATOM 1317 C CA . ALA A 1 172 ? -5.079 -4.252 3.722 1.00 95.38 172 ALA A CA 1
ATOM 1318 C C . ALA A 1 172 ? -4.695 -3.575 2.409 1.00 95.38 172 ALA A C 1
ATOM 1320 O O . ALA A 1 172 ? -4.694 -2.355 2.314 1.00 95.38 172 ALA A O 1
ATOM 1321 N N . THR A 1 173 ? -4.362 -4.333 1.375 1.00 93.81 173 THR A N 1
ATOM 1322 C CA . THR A 1 173 ? -3.995 -3.723 0.094 1.00 93.81 173 THR A CA 1
ATOM 1323 C C . THR A 1 173 ? -5.173 -3.705 -0.870 1.00 93.81 173 THR A C 1
ATOM 1325 O O . THR A 1 173 ? -5.944 -4.664 -0.902 1.00 93.81 173 THR A O 1
ATOM 1328 N N . ALA A 1 174 ? -5.321 -2.622 -1.632 1.00 94.69 174 ALA A N 1
ATOM 1329 C CA . ALA A 1 174 ? -6.320 -2.478 -2.691 1.00 94.69 174 ALA A CA 1
ATOM 1330 C C . ALA A 1 174 ? -5.689 -2.199 -4.067 1.00 94.69 174 ALA A C 1
ATOM 1332 O O . ALA A 1 174 ? -6.416 -1.944 -5.019 1.00 94.69 174 ALA A O 1
ATOM 1333 N N . HIS A 1 175 ? -4.355 -2.216 -4.179 1.00 92.88 175 HIS A N 1
ATOM 1334 C CA . HIS A 1 175 ? -3.623 -1.799 -5.385 1.00 92.88 175 HIS A CA 1
ATOM 1335 C C . HIS A 1 175 ? -4.047 -2.523 -6.676 1.00 92.88 175 HIS A C 1
ATOM 1337 O O . HIS A 1 175 ? -4.011 -1.918 -7.740 1.00 92.88 175 HIS A O 1
ATOM 1343 N N . ASP A 1 176 ? -4.459 -3.783 -6.567 1.00 89.75 176 ASP A N 1
ATOM 1344 C CA . ASP A 1 176 ? -4.943 -4.679 -7.625 1.00 89.75 176 ASP A CA 1
ATOM 1345 C C . ASP A 1 176 ? -6.447 -4.539 -7.921 1.00 89.75 176 ASP A C 1
ATOM 1347 O O . ASP A 1 176 ? -6.963 -5.186 -8.824 1.00 89.75 176 ASP A O 1
ATOM 1351 N N . LEU A 1 177 ? -7.166 -3.724 -7.147 1.00 91.06 177 LEU A N 1
ATOM 1352 C CA . LEU A 1 177 ? -8.615 -3.519 -7.255 1.00 91.06 177 LEU A CA 1
ATOM 1353 C C . LEU A 1 177 ? -8.956 -2.171 -7.908 1.00 91.06 177 LEU A C 1
ATOM 1355 O O . LEU A 1 177 ? -10.046 -1.645 -7.687 1.00 91.06 177 LEU A O 1
ATOM 1359 N N . GLY A 1 178 ? -8.006 -1.578 -8.638 1.00 87.31 178 GLY A N 1
ATOM 1360 C CA . GLY A 1 178 ? -8.191 -0.316 -9.355 1.00 87.31 178 GLY A CA 1
ATOM 1361 C C . GLY A 1 178 ? -9.200 -0.417 -10.499 1.00 87.31 178 GLY A C 1
ATOM 1362 O O . GLY A 1 178 ? -9.597 -1.509 -10.905 1.00 87.31 178 GLY A O 1
ATOM 1363 N N . HIS A 1 179 ? -9.620 0.740 -11.007 1.00 82.38 179 HIS A N 1
ATOM 1364 C CA . HIS A 1 179 ? -10.397 0.840 -12.237 1.00 82.38 179 HIS A CA 1
ATOM 1365 C C . HIS A 1 179 ? -9.773 1.911 -13.146 1.00 82.38 179 HIS A C 1
ATOM 1367 O O . HIS A 1 179 ? -9.413 2.981 -12.645 1.00 82.38 179 HIS A O 1
ATOM 1373 N N . PRO A 1 180 ? -9.689 1.685 -14.469 1.00 74.19 180 PRO A N 1
ATOM 1374 C CA . PRO A 1 180 ? -9.058 2.628 -15.393 1.00 74.19 180 PRO A CA 1
ATOM 1375 C C . PRO A 1 180 ? -9.668 4.032 -15.362 1.00 74.19 180 PRO A C 1
ATOM 1377 O O . PRO A 1 180 ? -8.949 5.022 -15.479 1.00 74.19 180 PRO A O 1
ATOM 1380 N N . ASP A 1 181 ? -10.988 4.093 -15.178 1.00 78.88 181 ASP A N 1
ATOM 1381 C CA . ASP A 1 181 ? -11.783 5.322 -15.293 1.00 78.88 181 ASP A CA 1
ATOM 1382 C C . ASP A 1 181 ? -12.385 5.793 -13.956 1.00 78.88 181 ASP A C 1
ATOM 1384 O O . ASP A 1 181 ? -13.137 6.766 -13.924 1.00 78.88 181 ASP A O 1
ATOM 1388 N N . ASP A 1 182 ? -12.101 5.104 -12.843 1.00 80.75 182 ASP A N 1
ATOM 1389 C CA . ASP A 1 182 ? -12.624 5.481 -11.524 1.00 80.75 182 ASP A CA 1
ATOM 1390 C C . ASP A 1 182 ? -11.543 5.336 -10.453 1.00 80.75 182 ASP A C 1
ATOM 1392 O O . ASP A 1 182 ? -10.907 4.295 -10.300 1.00 80.75 182 ASP A O 1
ATOM 1396 N N . ILE A 1 183 ? -11.360 6.398 -9.671 1.00 83.69 183 ILE A N 1
ATOM 1397 C CA . ILE A 1 183 ? -10.458 6.393 -8.521 1.00 83.69 183 ILE A CA 1
ATOM 1398 C C . ILE A 1 183 ? -10.983 5.502 -7.385 1.00 83.69 183 ILE A C 1
ATOM 1400 O O . ILE A 1 183 ? -10.223 5.094 -6.506 1.00 83.69 183 ILE A O 1
ATOM 1404 N N . HIS A 1 184 ? -12.284 5.203 -7.381 1.00 87.88 184 HIS A N 1
ATOM 1405 C CA . HIS A 1 184 ? -12.908 4.332 -6.401 1.00 87.88 184 HIS A CA 1
ATOM 1406 C C . HIS A 1 184 ? -12.865 2.876 -6.879 1.00 87.88 184 HIS A C 1
ATOM 1408 O O . HIS A 1 184 ? -13.430 2.559 -7.926 1.00 87.88 184 HIS A O 1
ATOM 1414 N N . PRO A 1 185 ? -12.309 1.945 -6.083 1.00 88.12 185 PRO A N 1
ATOM 1415 C CA . PRO A 1 185 ? -12.295 0.542 -6.464 1.00 88.12 185 PRO A CA 1
ATOM 1416 C C . PRO A 1 185 ? -13.738 0.006 -6.595 1.00 88.12 185 PRO A C 1
ATOM 1418 O O . PRO A 1 185 ? -14.579 0.258 -5.707 1.00 88.12 185 PRO A O 1
ATOM 1421 N N . PRO A 1 186 ? -14.060 -0.738 -7.670 1.00 88.06 186 PRO A N 1
ATOM 1422 C CA . PRO A 1 186 ? -15.384 -1.316 -7.864 1.00 88.06 186 PRO A CA 1
ATOM 1423 C C . PRO A 1 186 ? -15.658 -2.408 -6.823 1.00 88.06 186 PRO A C 1
ATOM 1425 O O . PRO A 1 186 ? -16.741 -2.439 -6.230 1.00 88.06 186 PRO A O 1
ATOM 1428 N N . ASP A 1 187 ? -14.660 -3.241 -6.503 1.00 91.50 187 ASP A N 1
ATOM 1429 C CA . ASP A 1 187 ? -14.804 -4.316 -5.517 1.00 91.50 187 ASP A CA 1
ATOM 1430 C C . ASP A 1 187 ? -14.554 -3.854 -4.069 1.00 91.50 187 ASP A C 1
ATOM 1432 O O . ASP A 1 187 ? -13.600 -4.229 -3.382 1.00 91.50 187 ASP A O 1
ATOM 1436 N N . LYS A 1 188 ? -15.487 -3.049 -3.555 1.00 92.44 188 LYS A N 1
ATOM 1437 C CA . LYS A 1 188 ? -15.495 -2.611 -2.146 1.00 92.44 188 LYS A CA 1
ATOM 1438 C C . LYS A 1 188 ? -15.727 -3.770 -1.164 1.00 92.44 188 LYS A C 1
ATOM 1440 O O . LYS A 1 188 ? -15.466 -3.617 0.036 1.00 92.44 188 LYS A O 1
ATOM 1445 N N . ARG A 1 189 ? -16.250 -4.912 -1.637 1.00 94.69 189 ARG A N 1
ATOM 1446 C CA . ARG A 1 189 ? -16.448 -6.111 -0.809 1.00 94.69 189 ARG A CA 1
ATOM 1447 C C . ARG A 1 189 ? -15.102 -6.719 -0.464 1.00 94.69 189 ARG A C 1
ATOM 1449 O O . ARG A 1 189 ? -14.859 -6.973 0.716 1.00 94.69 189 ARG A O 1
ATOM 1456 N N . GLU A 1 190 ? -14.229 -6.858 -1.454 1.00 93.75 190 GLU A N 1
ATOM 1457 C CA . GLU A 1 190 ? -12.891 -7.404 -1.264 1.00 93.75 190 GLU A CA 1
ATOM 1458 C C . GLU A 1 190 ? -12.012 -6.492 -0.398 1.00 93.75 190 GLU A C 1
ATOM 1460 O O . GLU A 1 190 ? -11.385 -6.974 0.548 1.00 93.75 190 GLU A O 1
ATOM 1465 N N . VAL A 1 191 ? -12.068 -5.167 -0.590 1.00 95.44 191 VAL A N 1
ATOM 1466 C CA . VAL A 1 191 ? -11.413 -4.206 0.326 1.00 95.44 191 VAL A CA 1
ATOM 1467 C C . VAL A 1 191 ? -11.877 -4.427 1.773 1.00 95.44 191 VAL A C 1
ATOM 1469 O O . VAL A 1 191 ? -11.068 -4.531 2.697 1.00 95.44 191 VAL A O 1
ATOM 1472 N N . GLY A 1 192 ? -13.192 -4.555 1.982 1.00 95.94 192 GLY A N 1
ATOM 1473 C CA . GLY A 1 192 ? -13.766 -4.825 3.298 1.00 95.94 192 GLY A CA 1
ATOM 1474 C C . GLY A 1 192 ? -13.314 -6.160 3.899 1.00 95.94 192 GLY A C 1
ATOM 1475 O O . GLY A 1 192 ? -13.023 -6.215 5.095 1.00 95.94 192 GLY A O 1
ATOM 1476 N N . ARG A 1 193 ? -13.225 -7.221 3.087 1.00 95.81 193 ARG A N 1
ATOM 1477 C CA . ARG A 1 193 ? -12.742 -8.543 3.511 1.00 95.81 193 ARG A CA 1
ATOM 1478 C C . ARG A 1 193 ? -11.282 -8.483 3.959 1.00 95.81 193 ARG A C 1
ATOM 1480 O O . ARG A 1 193 ? -10.970 -8.969 5.044 1.00 95.81 193 ARG A O 1
ATOM 1487 N N . ARG A 1 194 ? -10.407 -7.841 3.179 1.00 96.12 194 ARG A N 1
ATOM 1488 C CA . ARG A 1 194 ? -8.975 -7.689 3.500 1.00 96.12 194 ARG A CA 1
ATOM 1489 C C . ARG A 1 194 ? -8.762 -6.885 4.785 1.00 96.12 194 ARG A C 1
ATOM 1491 O O . ARG A 1 194 ? -7.994 -7.304 5.647 1.00 96.12 194 ARG A O 1
ATOM 1498 N N . LEU A 1 195 ? -9.516 -5.799 4.980 1.00 97.38 195 LEU A N 1
ATOM 1499 C CA . LEU A 1 195 ? -9.519 -5.048 6.243 1.00 97.38 195 LEU A CA 1
ATOM 1500 C C . LEU A 1 195 ? -9.988 -5.902 7.430 1.00 97.38 195 LEU A C 1
ATOM 1502 O O . LEU A 1 195 ? -9.418 -5.814 8.516 1.00 97.38 195 LEU A O 1
ATOM 1506 N N . ALA A 1 196 ? -11.004 -6.747 7.237 1.00 95.75 196 ALA A N 1
ATOM 1507 C CA . ALA A 1 196 ? -11.503 -7.632 8.286 1.00 95.75 196 ALA A CA 1
ATOM 1508 C C . ALA A 1 196 ? -10.482 -8.713 8.662 1.00 95.75 196 ALA A C 1
ATOM 1510 O O . ALA A 1 196 ? -10.355 -9.029 9.842 1.00 95.75 196 ALA A O 1
ATOM 1511 N N . LEU A 1 197 ? -9.734 -9.259 7.699 1.00 95.06 197 LEU A N 1
ATOM 1512 C CA . LEU A 1 197 ? -8.630 -10.185 7.971 1.00 95.06 197 LEU A CA 1
ATOM 1513 C C . LEU A 1 197 ? -7.510 -9.501 8.763 1.00 95.06 197 LEU A C 1
ATOM 1515 O O . LEU A 1 197 ? -7.062 -10.034 9.778 1.00 95.06 197 LEU A O 1
ATOM 1519 N N . ALA A 1 198 ? -7.109 -8.291 8.361 1.00 95.62 198 ALA A N 1
ATOM 1520 C CA . ALA A 1 198 ? -6.108 -7.517 9.091 1.00 95.62 198 ALA A CA 1
ATOM 1521 C C . ALA A 1 198 ? -6.564 -7.207 10.527 1.00 95.62 198 ALA A C 1
ATOM 1523 O O . ALA A 1 198 ? -5.787 -7.346 11.470 1.00 95.62 198 ALA A O 1
ATOM 1524 N N . ALA A 1 199 ? -7.841 -6.861 10.721 1.00 95.56 199 ALA A N 1
ATOM 1525 C CA . ALA A 1 199 ? -8.398 -6.642 12.051 1.00 95.56 199 ALA A CA 1
ATOM 1526 C C . ALA A 1 199 ? -8.426 -7.928 12.894 1.00 95.56 199 ALA A C 1
ATOM 1528 O O . ALA A 1 199 ? -8.032 -7.902 14.055 1.00 95.56 199 ALA A O 1
ATOM 1529 N N . GLN A 1 200 ? -8.842 -9.063 12.334 1.00 93.50 200 GLN A N 1
ATOM 1530 C CA . GLN A 1 200 ? -8.818 -10.351 13.037 1.00 93.50 200 GLN A CA 1
ATOM 1531 C C . GLN A 1 200 ? -7.415 -10.703 13.555 1.00 93.50 200 GLN A C 1
ATOM 1533 O O . GLN A 1 200 ? -7.272 -11.089 14.715 1.00 93.50 200 GLN A O 1
ATOM 1538 N N . ALA A 1 201 ? -6.385 -10.504 12.730 1.00 92.31 201 ALA A N 1
ATOM 1539 C CA . ALA A 1 201 ? -5.002 -10.766 13.113 1.00 92.31 201 ALA A CA 1
ATOM 1540 C C . ALA A 1 201 ? -4.476 -9.758 14.153 1.00 92.31 201 ALA A C 1
ATOM 1542 O O . ALA A 1 201 ? -3.950 -10.154 15.188 1.00 92.31 201 ALA A O 1
ATOM 1543 N N . VAL A 1 202 ? -4.637 -8.453 13.908 1.00 93.88 202 VAL A N 1
ATOM 1544 C CA . VAL A 1 202 ? -3.958 -7.400 14.689 1.00 93.88 202 VAL A CA 1
ATOM 1545 C C . VAL A 1 202 ? -4.770 -6.927 15.898 1.00 93.88 202 VAL A C 1
ATOM 1547 O O . VAL A 1 202 ? -4.207 -6.646 16.951 1.00 93.88 202 VAL A O 1
ATOM 1550 N N . VAL A 1 203 ? -6.093 -6.826 15.765 1.00 94.50 203 VAL A N 1
ATOM 1551 C CA . VAL A 1 203 ? -6.992 -6.321 16.820 1.00 94.50 203 VAL A CA 1
ATOM 1552 C C . VAL A 1 203 ? -7.428 -7.440 17.759 1.00 94.50 203 VAL A C 1
ATOM 1554 O O . VAL A 1 203 ? -7.585 -7.218 18.962 1.00 94.50 203 VAL A O 1
ATOM 1557 N N . TYR A 1 204 ? -7.673 -8.631 17.215 1.00 91.56 204 TYR A N 1
ATOM 1558 C CA . TYR A 1 204 ? -8.213 -9.764 17.970 1.00 91.56 204 TYR A CA 1
ATOM 1559 C C . TYR A 1 204 ? -7.190 -10.868 18.230 1.00 91.56 204 TYR A C 1
ATOM 1561 O O . TYR A 1 204 ? -7.482 -11.759 19.021 1.00 91.56 204 TYR A O 1
ATOM 1569 N N . GLY A 1 205 ? -6.002 -10.804 17.620 1.00 90.06 205 GLY A N 1
ATOM 1570 C CA . GLY A 1 205 ? -4.946 -11.791 17.848 1.00 90.06 205 GLY A CA 1
ATOM 1571 C C . GLY A 1 205 ? -5.350 -13.205 17.439 1.00 90.06 205 GLY A C 1
ATOM 1572 O O . GLY A 1 205 ? -4.841 -14.167 18.012 1.00 90.06 205 GLY A O 1
ATOM 1573 N N . LEU A 1 206 ? -6.296 -13.348 16.501 1.00 88.19 206 LEU A N 1
ATOM 1574 C CA . LEU A 1 206 ? -6.799 -14.662 16.124 1.00 88.19 206 LEU A CA 1
ATOM 1575 C C . LEU A 1 206 ? -5.673 -15.485 15.478 1.00 88.19 206 LEU A C 1
ATOM 1577 O O . LEU A 1 206 ? -5.012 -15.008 14.546 1.00 88.19 206 LEU A O 1
ATOM 1581 N N . PRO A 1 207 ? -5.436 -16.721 15.951 1.00 81.69 207 PRO A N 1
ATOM 1582 C CA . PRO A 1 207 ? -4.410 -17.572 15.374 1.00 81.69 207 PRO A CA 1
ATOM 1583 C C . PRO A 1 207 ? -4.804 -17.988 13.952 1.00 81.69 207 PRO A C 1
ATOM 1585 O O . PRO A 1 207 ? -5.982 -18.088 13.624 1.00 81.69 207 PRO A O 1
ATOM 1588 N N . ASN A 1 208 ? -3.805 -18.278 13.116 1.00 81.19 208 ASN A N 1
ATOM 1589 C CA . ASN A 1 208 ? -3.981 -18.802 11.751 1.00 81.19 208 ASN A CA 1
ATOM 1590 C C . ASN A 1 208 ? -4.713 -17.878 10.756 1.00 81.19 208 ASN A C 1
ATOM 1592 O O . ASN A 1 208 ? -5.075 -18.327 9.672 1.00 81.19 208 ASN A O 1
ATOM 1596 N N . VAL A 1 209 ? -4.903 -16.590 11.062 1.00 86.69 209 VAL A N 1
ATOM 1597 C CA . VAL A 1 209 ? -5.512 -15.653 10.106 1.00 86.69 209 VAL A CA 1
ATOM 1598 C C . VAL A 1 209 ? -4.491 -15.177 9.076 1.00 86.69 209 VAL A C 1
ATOM 1600 O O . VAL A 1 209 ? -3.558 -14.422 9.371 1.00 86.69 209 VAL A O 1
ATOM 1603 N N . ILE A 1 210 ? -4.713 -15.580 7.830 1.00 87.19 210 ILE A N 1
ATOM 1604 C CA . ILE A 1 210 ? -3.931 -15.135 6.678 1.00 87.19 210 ILE A CA 1
ATOM 1605 C C . ILE A 1 210 ? -4.537 -13.825 6.192 1.00 87.19 210 ILE A C 1
ATOM 1607 O O . ILE A 1 210 ? -5.639 -13.788 5.650 1.00 87.19 210 ILE A O 1
ATOM 1611 N N . HIS A 1 211 ? -3.825 -12.736 6.455 1.00 89.19 211 HIS A N 1
ATOM 1612 C CA . HIS A 1 211 ? -4.294 -11.365 6.250 1.00 89.19 211 HIS A CA 1
ATOM 1613 C C . HIS A 1 211 ? -3.387 -10.550 5.330 1.00 89.19 211 HIS A C 1
ATOM 1615 O O . HIS A 1 211 ? -3.723 -9.423 4.978 1.00 89.19 211 HIS A O 1
ATOM 1621 N N . GLU A 1 212 ? -2.268 -11.132 4.904 1.00 84.56 212 GLU A N 1
ATOM 1622 C CA . GLU A 1 212 ? -1.327 -10.523 3.975 1.00 84.56 212 GLU A CA 1
ATOM 1623 C C . GLU A 1 212 ? -1.052 -11.479 2.816 1.00 84.56 212 GLU A C 1
ATOM 1625 O O . GLU A 1 212 ? -1.034 -12.704 2.981 1.00 84.56 212 GLU A O 1
ATOM 1630 N N . GLY A 1 213 ? -0.848 -10.899 1.637 1.00 83.94 213 GLY A N 1
ATOM 1631 C CA . GLY A 1 213 ? -0.296 -11.616 0.500 1.00 83.94 213 GLY A CA 1
ATOM 1632 C C . GLY A 1 213 ? 1.230 -11.742 0.587 1.00 83.94 213 GLY A C 1
ATOM 1633 O O . GLY A 1 213 ? 1.838 -11.400 1.606 1.00 83.94 213 GLY A O 1
ATOM 1634 N N . PRO A 1 214 ? 1.861 -12.229 -0.489 1.00 82.88 214 PRO A N 1
ATOM 1635 C CA . PRO A 1 214 ? 3.314 -12.341 -0.574 1.00 82.88 214 PRO A CA 1
ATOM 1636 C C . PRO A 1 214 ? 3.993 -10.974 -0.408 1.00 82.88 214 PRO A C 1
ATOM 1638 O O . PRO A 1 214 ? 3.576 -9.978 -1.000 1.00 82.88 214 PRO A O 1
ATOM 1641 N N . VAL A 1 215 ? 5.066 -10.902 0.373 1.00 86.56 215 VAL A N 1
ATOM 1642 C CA . VAL A 1 215 ? 5.846 -9.666 0.547 1.00 86.56 215 VAL A CA 1
ATOM 1643 C C . VAL A 1 215 ? 7.286 -9.895 0.135 1.00 86.56 215 VAL A C 1
ATOM 1645 O O . VAL A 1 215 ? 7.807 -10.990 0.324 1.00 86.56 215 VAL A O 1
ATOM 1648 N N . LEU A 1 216 ? 7.948 -8.877 -0.413 1.00 88.19 216 LEU A N 1
ATOM 1649 C CA . LEU A 1 216 ? 9.363 -8.990 -0.748 1.00 88.19 216 LEU A CA 1
ATOM 1650 C C . LEU A 1 216 ? 10.181 -9.366 0.498 1.00 88.19 216 LEU A C 1
ATOM 1652 O O . LEU A 1 216 ? 10.082 -8.702 1.530 1.00 88.19 216 LEU A O 1
ATOM 1656 N N . GLN A 1 217 ? 10.991 -10.417 0.384 1.00 86.38 217 GLN A N 1
ATOM 1657 C CA . GLN A 1 217 ? 11.955 -10.828 1.402 1.00 86.38 217 GLN A CA 1
ATOM 1658 C C . GLN A 1 217 ? 13.368 -10.393 1.026 1.00 86.38 217 GLN A C 1
ATOM 1660 O O . GLN A 1 217 ? 14.050 -9.774 1.835 1.00 86.38 217 GLN A O 1
ATOM 1665 N N . SER A 1 218 ? 13.817 -10.716 -0.189 1.00 87.44 218 SER A N 1
ATOM 1666 C CA . SER A 1 218 ? 15.133 -10.302 -0.686 1.00 87.44 218 SER A CA 1
ATOM 1667 C C . SER A 1 218 ? 15.214 -10.378 -2.209 1.00 87.44 218 SER A C 1
ATOM 1669 O O . SER A 1 218 ? 14.394 -11.034 -2.851 1.00 87.44 218 SER A O 1
ATOM 1671 N N . VAL A 1 219 ? 16.209 -9.702 -2.782 1.00 88.06 219 VAL A N 1
ATOM 1672 C CA . VAL A 1 219 ? 16.546 -9.752 -4.210 1.00 88.06 219 VAL A CA 1
ATOM 1673 C C . VAL A 1 219 ? 18.033 -10.049 -4.333 1.00 88.06 219 VAL A C 1
ATOM 1675 O O . VAL A 1 219 ? 18.826 -9.448 -3.609 1.00 88.06 219 VAL A O 1
ATOM 1678 N N . LYS A 1 220 ? 18.411 -10.968 -5.223 1.00 85.62 220 LYS A N 1
ATOM 1679 C CA . LYS A 1 220 ? 19.797 -11.408 -5.422 1.00 85.62 220 LYS A CA 1
ATOM 1680 C C . LYS A 1 220 ? 20.092 -11.623 -6.900 1.00 85.62 220 LYS A C 1
ATOM 1682 O O . LYS A 1 220 ? 19.270 -12.206 -7.596 1.00 85.62 220 LYS A O 1
ATOM 1687 N N . VAL A 1 221 ? 21.269 -11.216 -7.362 1.00 83.62 221 VAL A N 1
ATOM 1688 C CA . VAL A 1 221 ? 21.787 -11.626 -8.675 1.00 83.62 221 VAL A CA 1
ATOM 1689 C C . VAL A 1 221 ? 22.408 -13.019 -8.528 1.00 83.62 221 VAL A C 1
ATOM 1691 O O . VAL A 1 221 ? 23.211 -13.232 -7.626 1.00 83.62 221 VAL A O 1
ATOM 1694 N N . LEU A 1 222 ? 22.006 -13.973 -9.368 1.00 74.12 222 LEU A N 1
ATOM 1695 C CA . LEU A 1 222 ? 22.512 -15.351 -9.347 1.00 74.12 222 LEU A CA 1
ATOM 1696 C C . LEU A 1 222 ? 23.784 -15.532 -10.172 1.00 74.12 222 LEU A C 1
ATOM 1698 O O . LEU A 1 222 ? 24.640 -16.335 -9.815 1.00 74.12 222 LEU A O 1
ATOM 1702 N N . ASN A 1 223 ? 23.881 -14.833 -11.301 1.00 69.38 223 ASN A N 1
ATOM 1703 C CA . ASN A 1 223 ? 24.985 -14.997 -12.233 1.00 69.38 223 ASN A CA 1
ATOM 1704 C C . ASN A 1 223 ? 25.294 -13.665 -12.923 1.00 69.38 223 ASN A C 1
ATOM 1706 O O . ASN A 1 223 ? 24.439 -13.084 -13.596 1.00 69.38 223 ASN A O 1
ATOM 1710 N N . GLU A 1 224 ? 26.537 -13.209 -12.771 1.00 66.31 224 GLU A N 1
ATOM 1711 C CA . GLU A 1 224 ? 27.017 -11.940 -13.320 1.00 66.31 224 GLU A CA 1
ATOM 1712 C C . GLU A 1 224 ? 27.113 -11.933 -14.850 1.00 66.31 224 GLU A C 1
ATOM 1714 O O . GLU A 1 224 ? 27.029 -10.877 -15.475 1.00 66.31 224 GLU A O 1
ATOM 1719 N N . THR A 1 225 ? 27.212 -13.113 -15.468 1.00 64.12 225 THR A N 1
ATOM 1720 C CA . THR A 1 225 ? 27.292 -13.264 -16.929 1.00 64.12 225 THR A CA 1
ATOM 1721 C C . THR A 1 225 ? 25.928 -13.335 -17.615 1.00 64.12 225 THR A C 1
ATOM 1723 O O . THR A 1 225 ? 25.815 -12.907 -18.763 1.00 64.12 225 THR A O 1
ATOM 1726 N N . SER A 1 226 ? 24.887 -13.835 -16.936 1.00 63.31 226 SER A N 1
ATOM 1727 C CA . SER A 1 226 ? 23.534 -13.980 -17.503 1.00 63.31 226 SER A CA 1
ATOM 1728 C C . SER A 1 226 ? 22.500 -13.002 -16.935 1.00 63.31 226 SER A C 1
ATOM 1730 O O . SER A 1 226 ? 21.354 -13.017 -17.385 1.00 63.31 226 SER A O 1
ATOM 1732 N N . SER A 1 227 ? 22.890 -12.148 -15.977 1.00 69.06 227 SER A N 1
ATOM 1733 C CA . SER A 1 227 ? 22.021 -11.161 -15.313 1.00 69.06 227 SER A CA 1
ATOM 1734 C C . SER A 1 227 ? 20.737 -11.775 -14.727 1.00 69.06 227 SER A C 1
ATOM 1736 O O . SER A 1 227 ? 19.693 -11.125 -14.645 1.00 69.06 227 SER A O 1
ATOM 1738 N N . GLU A 1 228 ? 20.799 -13.041 -14.307 1.00 74.88 228 GLU A N 1
ATOM 1739 C CA . GLU A 1 228 ? 19.683 -13.738 -13.665 1.00 74.88 228 GLU A CA 1
ATOM 1740 C C . GLU A 1 228 ? 19.457 -13.201 -12.251 1.00 74.88 228 GLU A C 1
ATOM 1742 O O . GLU A 1 228 ? 20.402 -13.075 -11.470 1.00 74.88 228 GLU A O 1
ATOM 1747 N N . VAL A 1 229 ? 18.203 -12.889 -11.912 1.00 76.69 229 VAL A N 1
ATOM 1748 C CA . VAL A 1 229 ? 17.828 -12.324 -10.614 1.00 76.69 229 VAL A CA 1
ATOM 1749 C C . VAL A 1 229 ? 16.839 -13.236 -9.906 1.00 76.69 229 VAL A C 1
ATOM 1751 O O . VAL A 1 229 ? 15.772 -13.556 -10.420 1.00 76.69 229 VAL A O 1
ATOM 1754 N N . THR A 1 230 ? 17.152 -13.584 -8.668 1.00 79.38 230 THR A N 1
ATOM 1755 C CA . THR A 1 230 ? 16.228 -14.238 -7.750 1.00 79.38 230 THR A CA 1
ATOM 1756 C C . THR A 1 230 ? 15.550 -13.208 -6.868 1.00 79.38 230 THR A C 1
ATOM 1758 O O . THR A 1 230 ? 16.202 -12.462 -6.139 1.00 79.38 230 THR A O 1
ATOM 1761 N N . VAL A 1 231 ? 14.224 -13.207 -6.887 1.00 76.75 231 VAL A N 1
ATOM 1762 C CA . VAL A 1 231 ? 13.362 -12.440 -5.994 1.00 76.75 231 VAL A CA 1
ATOM 1763 C C . VAL A 1 231 ? 12.699 -13.420 -5.031 1.00 76.75 231 VAL A C 1
ATOM 1765 O O . VAL A 1 231 ? 11.852 -14.221 -5.416 1.00 76.75 231 VAL A O 1
ATOM 1768 N N . LEU A 1 232 ? 13.074 -13.365 -3.758 1.00 79.06 232 LEU A N 1
ATOM 1769 C CA . LEU A 1 232 ? 12.429 -14.168 -2.725 1.00 79.06 232 LEU A CA 1
ATOM 1770 C C . LEU A 1 232 ? 11.251 -13.404 -2.135 1.00 79.06 232 LEU A C 1
ATOM 1772 O O . LEU A 1 232 ? 11.390 -12.247 -1.725 1.00 79.06 232 LEU A O 1
ATOM 1776 N N . PHE A 1 233 ? 10.108 -14.078 -2.055 1.00 75.88 233 PHE A N 1
ATOM 1777 C CA . PHE A 1 233 ? 8.925 -13.582 -1.372 1.00 75.88 233 PHE A CA 1
ATOM 1778 C C . PHE A 1 233 ? 8.728 -14.349 -0.067 1.00 75.88 233 PHE A C 1
ATOM 1780 O O . PHE A 1 233 ? 8.915 -15.559 0.010 1.00 75.88 233 PHE A O 1
ATOM 1787 N N . ARG A 1 234 ? 8.290 -13.637 0.968 1.00 78.50 234 ARG A N 1
ATOM 1788 C CA . ARG A 1 234 ? 7.836 -14.224 2.223 1.00 78.50 234 ARG A CA 1
ATOM 1789 C C . ARG A 1 234 ? 6.315 -14.282 2.252 1.00 78.50 234 ARG A C 1
ATOM 1791 O O . ARG A 1 234 ? 5.633 -13.306 1.937 1.00 78.50 234 ARG A O 1
ATOM 1798 N N . PHE A 1 235 ? 5.800 -15.405 2.732 1.00 65.06 235 PHE A N 1
ATOM 1799 C CA . PHE A 1 235 ? 4.378 -15.728 2.808 1.00 65.06 235 PHE A CA 1
ATOM 1800 C C . PHE A 1 235 ? 3.877 -15.572 4.238 1.00 65.06 235 PHE A 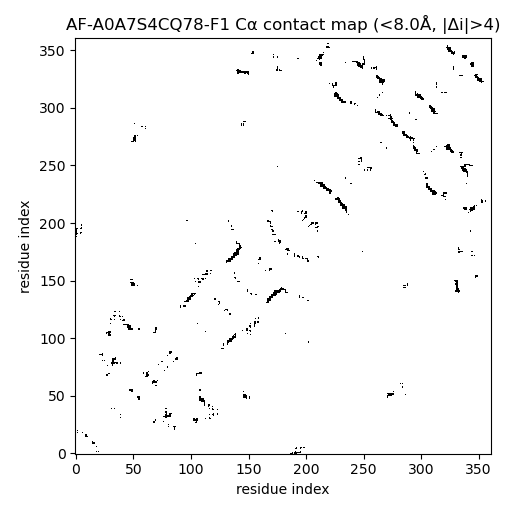C 1
ATOM 1802 O O . PHE A 1 235 ? 3.709 -16.553 4.955 1.00 65.06 235 PHE A O 1
ATOM 1809 N N . GLY A 1 236 ? 3.691 -14.325 4.685 1.00 59.53 236 GLY A N 1
ATOM 1810 C CA . GLY A 1 236 ? 3.186 -14.044 6.034 1.00 59.53 236 GLY A CA 1
ATOM 1811 C C . GLY A 1 236 ? 3.966 -14.754 7.154 1.00 59.53 236 GLY A C 1
ATOM 1812 O O . GLY A 1 236 ? 5.113 -15.162 6.985 1.00 59.53 236 GLY A O 1
ATOM 1813 N N . SER A 1 237 ? 3.379 -14.852 8.345 1.00 46.91 237 SER A N 1
ATOM 1814 C CA . SER A 1 237 ? 4.038 -15.347 9.564 1.00 46.91 237 SER A CA 1
ATOM 1815 C C . SER A 1 237 ? 3.892 -16.856 9.830 1.00 46.91 237 SER A C 1
ATOM 1817 O O . SER A 1 237 ? 4.276 -17.293 10.912 1.00 46.91 237 SER A O 1
ATOM 1819 N N . ARG A 1 238 ? 3.363 -17.670 8.898 1.00 50.66 238 ARG A N 1
ATOM 1820 C CA . ARG A 1 238 ? 3.166 -19.126 9.115 1.00 50.66 238 ARG A CA 1
ATOM 1821 C C . ARG A 1 238 ? 3.471 -20.032 7.907 1.00 50.66 238 ARG A C 1
ATOM 1823 O O . ARG A 1 238 ? 2.748 -20.990 7.671 1.00 50.66 238 ARG A O 1
ATOM 1830 N N . GLY A 1 239 ? 4.590 -19.792 7.219 1.00 42.81 239 GLY A N 1
ATOM 1831 C CA . GLY A 1 239 ? 5.211 -20.789 6.327 1.00 42.81 239 GLY A CA 1
ATOM 1832 C C . GLY A 1 239 ? 4.442 -21.092 5.028 1.00 42.81 239 GLY A C 1
ATOM 1833 O O . GLY A 1 239 ? 3.419 -20.460 4.761 1.00 42.81 239 GLY A O 1
ATOM 1834 N N . PRO A 1 240 ? 4.959 -22.004 4.180 1.00 44.16 240 PRO A N 1
ATOM 1835 C CA . PRO A 1 240 ? 4.371 -22.317 2.882 1.00 44.16 240 PRO A CA 1
ATOM 1836 C C . PRO A 1 240 ? 3.069 -23.092 3.095 1.00 44.16 240 PRO A C 1
ATOM 1838 O O . PRO A 1 240 ? 3.070 -24.302 3.292 1.00 44.16 240 PRO A O 1
ATOM 1841 N N . ILE A 1 241 ? 1.948 -22.380 3.103 1.00 45.88 241 ILE A N 1
ATOM 1842 C CA . ILE A 1 241 ? 0.623 -22.995 3.075 1.00 45.88 241 ILE A CA 1
ATOM 1843 C C . ILE A 1 241 ? 0.390 -23.442 1.634 1.00 45.88 241 ILE A C 1
ATOM 1845 O O . ILE A 1 241 ? 0.292 -22.586 0.756 1.00 45.88 241 ILE A O 1
ATOM 1849 N N . ASP A 1 242 ? 0.406 -24.763 1.426 1.00 43.38 242 ASP A N 1
ATOM 1850 C CA . ASP A 1 242 ? 0.082 -25.498 0.194 1.00 43.38 242 ASP A CA 1
ATOM 1851 C C . ASP A 1 242 ? 0.319 -24.706 -1.089 1.00 43.38 242 ASP A C 1
ATOM 1853 O O . ASP A 1 242 ? -0.574 -24.179 -1.754 1.00 43.38 242 ASP A O 1
ATOM 1857 N N . ALA A 1 243 ? 1.595 -24.600 -1.425 1.00 41.66 243 ALA A N 1
ATOM 1858 C CA . ALA A 1 243 ? 2.022 -23.937 -2.628 1.00 41.66 243 ALA A CA 1
ATOM 1859 C C . ALA A 1 243 ? 1.760 -24.814 -3.860 1.00 41.66 243 ALA A C 1
ATOM 1861 O O . ALA A 1 243 ? 2.598 -25.649 -4.188 1.00 41.66 243 ALA A O 1
ATOM 1862 N N . GLN A 1 244 ? 0.633 -24.568 -4.540 1.00 50.28 244 GLN A N 1
ATOM 1863 C CA . GLN A 1 244 ? 0.503 -24.437 -6.004 1.00 50.28 244 GLN A CA 1
ATOM 1864 C C . GLN A 1 244 ? -0.880 -23.839 -6.392 1.00 50.28 244 GLN A C 1
ATOM 1866 O O . GLN A 1 244 ? -1.891 -24.334 -5.897 1.00 50.28 244 GLN A O 1
ATOM 1871 N N . PRO A 1 245 ? -0.974 -22.890 -7.353 1.00 50.41 245 PRO A N 1
ATOM 1872 C CA . PRO A 1 245 ? 0.047 -21.939 -7.789 1.00 50.41 245 PRO A CA 1
ATOM 1873 C C . PRO A 1 245 ? -0.401 -20.486 -7.606 1.00 50.41 245 PRO A C 1
ATOM 1875 O O . PRO A 1 245 ? -1.495 -20.078 -7.973 1.00 50.41 245 PRO A O 1
ATOM 1878 N N . TYR A 1 246 ? 0.538 -19.670 -7.152 1.00 54.84 246 TYR A N 1
ATOM 1879 C CA . TYR A 1 246 ? 0.813 -18.334 -7.675 1.00 54.84 246 TYR A CA 1
ATOM 1880 C C . TYR A 1 246 ? 0.126 -18.011 -9.007 1.00 54.84 246 TYR A C 1
ATOM 1882 O O . TYR A 1 246 ? 0.653 -18.292 -10.083 1.00 54.84 246 TYR A O 1
ATOM 1890 N N . HIS A 1 247 ? -1.046 -17.385 -8.945 1.00 51.31 247 HIS A N 1
ATOM 1891 C CA . HIS A 1 247 ? -1.758 -16.989 -10.152 1.00 51.31 247 HIS A CA 1
ATOM 1892 C C . HIS A 1 247 ? -1.114 -15.723 -10.728 1.00 51.31 247 HIS A C 1
ATOM 1894 O O . HIS A 1 247 ? -1.294 -14.629 -10.196 1.00 51.31 247 HIS A O 1
ATOM 1900 N N . LEU A 1 248 ? -0.371 -15.860 -11.829 1.00 47.62 248 LEU A N 1
ATOM 1901 C CA . LEU A 1 248 ? -0.052 -14.754 -12.737 1.00 47.62 248 LEU A CA 1
ATOM 1902 C C . LEU A 1 248 ? -1.340 -14.348 -13.474 1.00 47.62 248 LEU A C 1
ATOM 1904 O O . LEU A 1 248 ? -1.540 -14.780 -14.608 1.00 47.62 248 LEU A O 1
ATOM 1908 N N . GLY A 1 249 ? -2.242 -13.566 -12.868 1.00 48.78 249 GLY A N 1
ATOM 1909 C CA . GLY A 1 249 ? -3.467 -13.210 -13.611 1.00 48.78 249 GLY A CA 1
ATOM 1910 C C . GLY A 1 249 ? -4.653 -12.530 -12.929 1.00 48.78 249 GLY A C 1
ATOM 1911 O O . GLY A 1 249 ? -5.623 -12.270 -13.627 1.00 48.78 249 GLY A O 1
ATOM 1912 N N . GLY A 1 250 ? -4.625 -12.199 -11.635 1.00 48.69 250 GLY A N 1
ATOM 1913 C CA . GLY A 1 250 ? -5.709 -11.421 -11.007 1.00 48.69 250 GLY A CA 1
ATOM 1914 C C . GLY A 1 250 ? -6.733 -12.262 -10.242 1.00 48.69 250 GLY A C 1
ATOM 1915 O O . GLY A 1 250 ? -7.434 -13.079 -10.810 1.00 48.69 250 GLY A O 1
ATOM 1916 N N . THR A 1 251 ? -6.881 -12.030 -8.938 1.00 50.22 251 THR A N 1
ATOM 1917 C CA . THR A 1 251 ? -7.708 -12.829 -8.003 1.00 50.22 251 THR A CA 1
ATOM 1918 C C . THR A 1 251 ? -7.411 -14.344 -8.017 1.00 50.22 251 THR A C 1
ATOM 1920 O O . THR A 1 251 ? -6.806 -14.887 -8.934 1.00 50.22 251 THR A O 1
ATOM 1923 N N . SER A 1 252 ? -7.853 -15.082 -6.997 1.00 49.44 252 SER A N 1
ATOM 1924 C CA . SER A 1 252 ? -7.773 -16.557 -6.994 1.00 49.44 252 SER A CA 1
ATOM 1925 C C . SER A 1 252 ? -8.604 -17.224 -8.102 1.00 49.44 252 SER A C 1
ATOM 1927 O O . SER A 1 252 ? -8.541 -18.436 -8.269 1.00 49.44 252 SER A O 1
ATOM 1929 N N . ASN A 1 253 ? -9.421 -16.451 -8.828 1.00 50.84 253 ASN A N 1
ATOM 1930 C CA . ASN A 1 253 ? -10.429 -16.963 -9.750 1.00 50.84 253 ASN A CA 1
ATOM 1931 C C . ASN A 1 253 ? -10.097 -16.701 -11.230 1.00 50.84 253 ASN A C 1
ATOM 1933 O O . ASN A 1 253 ? -10.844 -17.166 -12.091 1.00 50.84 253 ASN A O 1
ATOM 1937 N N . CYS A 1 254 ? -9.031 -15.957 -11.564 1.00 53.19 254 CYS A N 1
ATOM 1938 C CA . CYS A 1 254 ? -8.674 -15.740 -12.968 1.00 53.19 254 CYS A CA 1
ATOM 1939 C C . CYS A 1 254 ? -7.856 -16.907 -13.518 1.00 53.19 254 CYS A C 1
ATOM 1941 O O . CYS A 1 254 ? -6.794 -17.263 -13.009 1.00 53.19 254 CYS A O 1
ATOM 1943 N N . VAL A 1 255 ? -8.363 -17.464 -14.613 1.00 51.81 255 VAL A N 1
ATOM 1944 C CA . VAL A 1 255 ? -7.752 -18.559 -15.377 1.00 51.81 255 VAL A CA 1
ATOM 1945 C C . VAL A 1 255 ? -6.929 -18.060 -16.571 1.00 51.81 255 VAL A C 1
ATOM 1947 O O . VAL A 1 255 ? -6.315 -18.860 -17.270 1.00 51.81 255 VAL A O 1
ATOM 1950 N N . GLN A 1 256 ? -6.910 -16.747 -16.831 1.00 55.44 256 GLN A N 1
ATOM 1951 C CA . GLN A 1 256 ? -6.186 -16.156 -17.952 1.00 55.44 256 GLN A CA 1
ATOM 1952 C C . GLN A 1 256 ? -4.835 -15.606 -17.493 1.00 55.44 256 GLN A C 1
ATOM 1954 O O . GLN A 1 256 ? -4.761 -14.684 -16.682 1.00 55.44 256 GLN A O 1
ATOM 1959 N N . CYS A 1 257 ? -3.754 -16.154 -18.051 1.00 56.94 257 CYS A N 1
ATOM 1960 C CA . CYS A 1 257 ? -2.410 -15.682 -17.750 1.00 56.94 257 CYS A CA 1
ATOM 1961 C C . CYS A 1 257 ? -2.214 -14.229 -18.201 1.00 56.94 257 CYS A C 1
ATOM 1963 O O . CYS A 1 257 ? -2.540 -13.848 -19.332 1.00 56.94 257 CYS A O 1
ATOM 1965 N N . CYS A 1 258 ? -1.616 -13.433 -17.320 1.00 63.97 258 CYS A N 1
ATOM 1966 C CA . CYS A 1 258 ? -1.194 -12.074 -17.622 1.00 63.97 258 CYS A CA 1
ATOM 1967 C C . CYS A 1 258 ? -0.200 -12.042 -18.793 1.00 63.97 258 CYS A C 1
ATOM 1969 O O . CYS A 1 258 ? 0.809 -12.744 -18.786 1.00 63.97 258 CYS A O 1
ATOM 1971 N N . ARG A 1 259 ? -0.451 -11.184 -19.791 1.00 63.16 259 ARG A N 1
ATOM 1972 C CA . ARG A 1 259 ? 0.443 -11.009 -20.956 1.00 63.16 259 ARG A CA 1
ATOM 1973 C C . ARG A 1 259 ? 1.604 -10.046 -20.693 1.00 63.16 259 ARG A C 1
ATOM 1975 O O . ARG A 1 259 ? 2.464 -9.867 -21.550 1.00 63.16 259 ARG A O 1
ATOM 1982 N N . VAL A 1 260 ? 1.616 -9.409 -19.523 1.00 68.12 260 VAL A N 1
ATOM 1983 C CA . VAL A 1 260 ? 2.586 -8.384 -19.138 1.00 68.12 260 VAL A CA 1
ATOM 1984 C C . VAL A 1 260 ? 3.358 -8.877 -17.917 1.00 68.12 260 VAL A C 1
ATOM 1986 O O . VAL A 1 260 ? 2.768 -9.145 -16.875 1.00 68.12 260 VAL A O 1
ATOM 1989 N N . ASN A 1 261 ? 4.682 -9.007 -18.036 1.00 75.19 261 ASN A N 1
ATOM 1990 C CA . ASN A 1 261 ? 5.530 -9.371 -16.897 1.00 75.19 261 ASN A CA 1
ATOM 1991 C C . ASN A 1 261 ? 5.565 -8.210 -15.879 1.00 75.19 261 ASN A C 1
ATOM 1993 O O . ASN A 1 261 ? 6.024 -7.132 -16.252 1.00 75.19 261 ASN A O 1
ATOM 1997 N N . PRO A 1 262 ? 5.150 -8.403 -14.615 1.00 80.94 262 PRO A N 1
ATOM 1998 C CA . PRO A 1 262 ? 5.079 -7.333 -13.617 1.00 80.94 262 PRO A CA 1
ATOM 1999 C C . PRO A 1 262 ? 6.444 -6.849 -13.094 1.00 80.94 262 PRO A C 1
ATOM 2001 O O . PRO A 1 262 ? 6.484 -5.897 -12.313 1.00 80.94 262 PRO A O 1
ATOM 2004 N N . PHE A 1 263 ? 7.551 -7.484 -13.498 1.00 86.19 263 PHE A N 1
ATOM 2005 C CA . PHE A 1 263 ? 8.911 -7.090 -13.138 1.00 86.19 263 PHE A CA 1
ATOM 2006 C C . PHE A 1 263 ? 9.574 -6.198 -14.183 1.00 86.19 263 PHE A C 1
ATOM 2008 O O . PHE A 1 263 ? 9.676 -6.540 -15.368 1.00 86.19 263 PHE A O 1
ATOM 2015 N N . LEU A 1 264 ? 10.120 -5.090 -13.693 1.00 87.06 264 LEU A N 1
ATOM 2016 C CA . LEU A 1 264 ? 10.989 -4.187 -14.435 1.00 87.06 264 LEU A CA 1
ATOM 2017 C C . LEU A 1 264 ? 12.328 -4.070 -13.702 1.00 87.06 264 LEU A C 1
ATO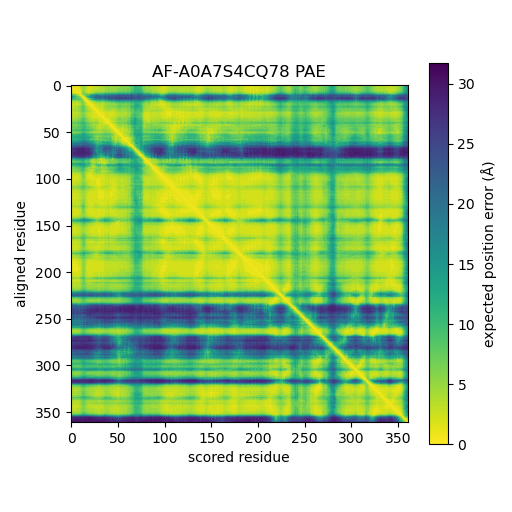M 2019 O O . LEU A 1 264 ? 12.356 -3.928 -12.479 1.00 87.06 264 LEU A O 1
ATOM 2023 N N . PHE A 1 265 ? 13.423 -4.075 -14.459 1.00 86.69 265 PHE A N 1
ATOM 2024 C CA . PHE A 1 265 ? 14.786 -3.913 -13.953 1.00 86.69 265 PHE A CA 1
ATOM 2025 C C . PHE A 1 265 ? 15.458 -2.696 -14.577 1.00 86.69 265 PHE A C 1
ATOM 2027 O O . PHE A 1 265 ? 15.326 -2.472 -15.778 1.00 86.69 265 PHE A O 1
ATOM 2034 N N . SER A 1 266 ? 16.206 -1.939 -13.782 1.00 86.44 266 SER A N 1
ATOM 2035 C CA . SER A 1 266 ? 17.060 -0.853 -14.267 1.00 86.44 266 SER A CA 1
ATOM 2036 C C . SER A 1 266 ? 18.522 -1.222 -14.068 1.00 86.44 266 SER A C 1
ATOM 2038 O O . SER A 1 266 ? 18.884 -1.770 -13.028 1.00 86.44 266 SER A O 1
ATOM 2040 N N . PHE A 1 267 ? 19.355 -0.896 -15.052 1.00 83.12 267 PHE A N 1
ATOM 2041 C CA . PHE A 1 267 ? 20.800 -1.153 -15.062 1.00 83.12 267 PHE A CA 1
ATOM 2042 C C . PHE A 1 267 ? 21.626 0.116 -14.786 1.00 83.12 267 PHE A C 1
ATOM 2044 O O . PHE A 1 267 ? 22.843 0.104 -14.925 1.00 83.12 267 PHE A O 1
ATOM 2051 N N . VAL A 1 268 ? 20.974 1.220 -14.403 1.00 79.94 268 VAL A N 1
ATOM 2052 C CA . VAL A 1 268 ? 21.624 2.507 -14.104 1.00 79.94 268 VAL A CA 1
ATOM 2053 C C . VAL A 1 268 ? 21.417 2.912 -12.644 1.00 79.94 268 VAL A C 1
ATOM 2055 O O . VAL A 1 268 ? 20.416 2.549 -12.027 1.00 79.94 268 VAL A O 1
ATOM 2058 N N . ASP A 1 269 ? 22.352 3.691 -12.093 1.00 68.50 269 ASP A N 1
ATOM 2059 C CA . ASP A 1 269 ? 22.379 4.041 -10.663 1.00 68.50 269 ASP A CA 1
ATOM 2060 C C . ASP A 1 269 ? 21.328 5.086 -10.244 1.00 68.50 269 ASP A C 1
ATOM 2062 O O . ASP A 1 269 ? 20.985 5.171 -9.061 1.00 68.50 269 ASP A O 1
ATOM 2066 N N . GLN A 1 270 ? 20.767 5.843 -11.197 1.00 59.47 270 GLN A N 1
ATOM 2067 C CA . GLN A 1 270 ? 19.712 6.831 -10.951 1.00 59.47 270 GLN A CA 1
ATOM 2068 C C . GLN A 1 270 ? 18.459 6.549 -11.777 1.00 59.47 270 GLN A C 1
ATOM 2070 O O . GLN A 1 270 ? 18.500 6.534 -13.009 1.00 59.47 270 GLN A O 1
ATOM 2075 N N . VAL A 1 271 ? 17.326 6.361 -11.095 1.00 55.62 271 VAL A N 1
ATOM 2076 C CA . VAL A 1 271 ? 16.047 6.068 -11.750 1.00 55.62 271 VAL A CA 1
ATOM 2077 C C . VAL A 1 271 ? 14.893 6.799 -11.067 1.00 55.62 271 VAL A C 1
ATOM 2079 O O . VAL A 1 271 ? 14.189 6.260 -10.213 1.00 55.62 271 VAL A O 1
ATOM 2082 N N . THR A 1 272 ? 14.721 8.063 -11.446 1.00 53.50 272 THR A N 1
ATOM 2083 C CA . THR A 1 272 ? 13.457 8.800 -11.287 1.00 53.50 272 THR A CA 1
ATOM 2084 C C . THR A 1 272 ? 12.689 8.929 -12.604 1.00 53.50 272 THR A C 1
ATOM 2086 O O . THR A 1 272 ? 11.498 9.215 -12.575 1.00 53.50 272 THR A O 1
ATOM 2089 N N . ASP A 1 273 ? 13.348 8.707 -13.747 1.00 53.44 273 ASP A N 1
ATOM 2090 C CA . ASP A 1 273 ? 12.827 9.061 -15.069 1.00 53.44 273 ASP A CA 1
ATOM 2091 C C . ASP A 1 273 ? 12.439 7.824 -15.871 1.00 53.44 273 ASP A C 1
ATOM 2093 O O . ASP A 1 273 ? 13.289 7.181 -16.498 1.00 53.44 273 ASP A O 1
ATOM 2097 N N . ASP A 1 274 ? 11.144 7.516 -15.870 1.00 60.09 274 ASP A N 1
ATOM 2098 C CA . ASP A 1 274 ? 10.662 6.212 -16.300 1.00 60.09 274 ASP A CA 1
ATOM 2099 C C . ASP A 1 274 ? 9.708 6.268 -17.501 1.00 60.09 274 ASP A C 1
ATOM 2101 O O . ASP A 1 274 ? 9.501 5.266 -18.154 1.00 60.09 274 ASP A O 1
ATOM 2105 N N . THR A 1 275 ? 9.158 7.393 -17.937 1.00 49.88 275 THR A N 1
ATOM 2106 C CA . THR A 1 275 ? 8.242 7.357 -19.104 1.00 49.88 275 THR A CA 1
ATOM 2107 C C . THR A 1 275 ? 8.222 8.662 -19.874 1.00 49.88 275 THR A C 1
ATOM 2109 O O . THR A 1 275 ? 8.240 9.724 -19.267 1.00 49.88 275 THR A O 1
ATOM 2112 N N . THR A 1 276 ? 8.115 8.616 -21.202 1.00 44.53 276 THR A N 1
ATOM 2113 C CA . THR A 1 276 ? 7.885 9.813 -22.023 1.00 44.53 276 THR A CA 1
ATOM 2114 C C . THR A 1 276 ? 6.417 10.240 -21.945 1.00 44.53 276 THR A C 1
ATOM 2116 O O . THR A 1 276 ? 5.550 9.533 -22.455 1.00 44.53 276 THR A O 1
ATOM 2119 N N . ALA A 1 277 ? 6.115 11.400 -21.350 1.00 42.97 277 ALA A N 1
ATOM 2120 C CA . ALA A 1 277 ? 4.826 12.055 -21.589 1.00 42.97 277 ALA A CA 1
ATOM 2121 C C . ALA A 1 277 ? 4.824 12.677 -22.986 1.00 42.97 277 ALA A C 1
ATOM 2123 O O . ALA A 1 277 ? 5.765 13.381 -23.349 1.00 42.97 277 ALA A O 1
ATOM 2124 N N . VAL A 1 278 ? 3.739 12.486 -23.735 1.00 38.94 278 VAL A N 1
ATOM 2125 C CA . VAL A 1 278 ? 3.439 13.333 -24.891 1.00 38.94 278 VAL A CA 1
ATOM 2126 C C . VAL A 1 278 ? 2.418 14.372 -24.428 1.00 38.94 278 VAL A C 1
ATOM 2128 O O . VAL A 1 278 ? 1.297 13.990 -24.082 1.00 38.94 278 VAL A O 1
ATOM 2131 N N . PRO A 1 279 ? 2.763 15.669 -24.374 1.00 36.25 279 PRO A N 1
ATOM 2132 C CA . PRO A 1 279 ? 1.767 16.705 -24.157 1.00 36.25 279 PRO A CA 1
ATOM 2133 C C . PRO A 1 279 ? 0.847 16.765 -25.382 1.00 36.25 279 PRO A C 1
ATOM 2135 O O . PRO A 1 279 ? 1.248 17.220 -26.452 1.00 36.25 279 PRO A O 1
ATOM 2138 N N . LEU A 1 280 ? -0.397 16.304 -25.243 1.00 36.25 280 LEU A N 1
ATOM 2139 C CA . LEU A 1 280 ? -1.437 16.614 -26.220 1.00 36.25 280 LEU A CA 1
ATOM 2140 C C . LEU A 1 280 ? -1.829 18.088 -26.062 1.00 36.25 280 LEU A C 1
ATOM 2142 O O . LEU A 1 280 ? -1.965 18.594 -24.950 1.00 36.25 280 LEU A O 1
ATOM 2146 N N . HIS A 1 281 ? -1.985 18.793 -27.182 1.00 35.69 281 HIS A N 1
ATOM 2147 C CA . HIS A 1 281 ? -2.489 20.167 -27.213 1.00 35.69 281 HIS A CA 1
ATOM 2148 C C . HIS A 1 281 ? -3.970 20.183 -26.792 1.00 35.69 281 HIS A C 1
ATOM 2150 O O . HIS A 1 281 ? -4.856 20.083 -27.632 1.00 35.69 281 HIS A O 1
ATOM 2156 N N . SER A 1 282 ? -4.237 20.219 -25.484 1.00 37.09 282 SER A N 1
ATOM 2157 C CA . SER A 1 282 ? -5.570 20.278 -24.862 1.00 37.09 282 SER A CA 1
ATOM 2158 C C . SER A 1 282 ? -5.404 20.441 -23.334 1.00 37.09 282 SER A C 1
ATOM 2160 O O . SER A 1 282 ? -4.362 20.044 -22.812 1.00 37.09 282 SER A O 1
ATOM 2162 N N . PRO A 1 283 ? -6.380 20.957 -22.553 1.00 41.12 283 PRO A N 1
ATOM 2163 C CA . PRO A 1 283 ? -6.308 20.957 -21.077 1.00 41.12 283 PRO A CA 1
ATOM 2164 C C . PRO A 1 283 ? -6.244 19.552 -20.429 1.00 41.12 283 PRO A C 1
ATOM 2166 O O . PRO A 1 283 ? -6.206 19.428 -19.203 1.00 41.12 283 PRO A O 1
ATOM 2169 N N . THR A 1 284 ? -6.238 18.482 -21.225 1.00 43.16 284 THR A N 1
ATOM 2170 C CA . THR A 1 284 ? -6.111 17.085 -20.799 1.00 43.16 284 THR A CA 1
ATOM 2171 C C . THR A 1 284 ? -4.648 16.630 -20.811 1.00 43.16 284 THR A C 1
ATOM 2173 O O . THR A 1 284 ? -4.003 16.579 -21.853 1.00 43.16 284 THR A O 1
ATOM 2176 N N . VAL A 1 285 ? -4.123 16.248 -19.641 1.00 51.06 285 VAL A N 1
ATOM 2177 C CA . VAL A 1 285 ? -2.835 15.542 -19.525 1.00 51.06 285 VAL A CA 1
ATOM 2178 C C . VAL A 1 285 ? -3.107 14.047 -19.676 1.00 51.06 285 VAL A C 1
ATOM 2180 O O . VAL A 1 285 ? -3.704 13.453 -18.782 1.00 51.06 285 VAL A O 1
ATOM 2183 N N . SER A 1 286 ? -2.679 13.440 -20.783 1.00 52.34 286 SER A N 1
ATOM 2184 C CA . SER A 1 286 ? -2.671 11.982 -20.952 1.00 52.34 286 SER A CA 1
ATOM 2185 C C . SER A 1 286 ? -1.253 11.447 -20.775 1.00 52.34 286 SER A C 1
ATOM 2187 O O . SER A 1 286 ? -0.334 11.871 -21.478 1.00 52.34 286 SER A O 1
ATOM 2189 N N . CYS A 1 287 ? -1.073 10.494 -19.869 1.00 54.16 287 CYS A N 1
ATOM 2190 C CA . CYS A 1 287 ? 0.207 9.836 -19.652 1.00 54.16 287 CYS A CA 1
ATOM 2191 C C . CYS A 1 287 ? 0.141 8.418 -20.222 1.00 54.16 287 CYS A C 1
ATOM 2193 O O . CYS A 1 287 ? -0.482 7.541 -19.633 1.00 54.16 287 CYS A O 1
ATOM 2195 N N . ASN A 1 288 ? 0.772 8.196 -21.378 1.00 53.66 288 ASN A N 1
ATOM 2196 C CA . ASN A 1 288 ? 0.992 6.847 -21.892 1.00 53.66 288 ASN A CA 1
ATOM 2197 C C . ASN A 1 288 ? 2.241 6.275 -21.222 1.00 53.66 288 ASN A C 1
ATOM 2199 O O . ASN A 1 288 ? 3.362 6.682 -21.520 1.00 53.66 288 ASN A O 1
ATOM 2203 N N . VAL A 1 289 ? 2.038 5.339 -20.300 1.00 54.09 289 VAL A N 1
ATOM 2204 C CA . VAL A 1 289 ? 3.128 4.631 -19.627 1.00 54.09 289 VAL A CA 1
ATOM 2205 C C . VAL A 1 289 ? 3.513 3.430 -20.494 1.00 54.09 289 VAL A C 1
ATOM 2207 O O . VAL A 1 289 ? 2.882 2.379 -20.441 1.00 54.09 289 VAL A O 1
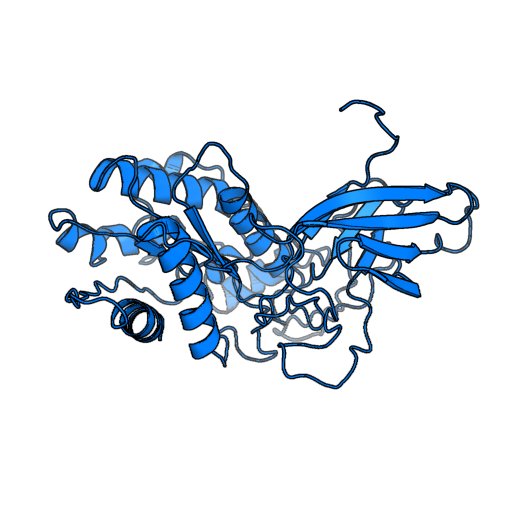ATOM 2210 N N . SER A 1 290 ? 4.529 3.592 -21.342 1.00 59.75 290 SER A N 1
ATOM 2211 C CA . SER A 1 290 ? 5.222 2.461 -21.972 1.00 59.75 290 SER A CA 1
ATOM 2212 C C . SER A 1 290 ? 6.289 1.906 -21.028 1.00 59.75 290 SER A C 1
ATOM 2214 O O . SER A 1 290 ? 6.636 2.548 -20.038 1.00 59.75 290 SER A O 1
ATOM 2216 N N . THR A 1 291 ? 6.864 0.735 -21.339 1.00 60.66 291 THR A N 1
ATOM 2217 C CA . THR A 1 291 ? 8.092 0.318 -20.649 1.00 60.66 291 THR A CA 1
ATOM 2218 C C . THR A 1 291 ? 9.131 1.443 -20.781 1.00 60.66 291 THR A C 1
ATOM 2220 O O . THR A 1 291 ? 9.381 1.897 -21.901 1.00 60.66 291 THR A O 1
ATOM 2223 N N . PRO A 1 292 ? 9.685 1.924 -19.661 1.00 64.50 292 PRO A N 1
ATOM 2224 C CA . PRO A 1 292 ? 10.657 3.005 -19.665 1.00 64.50 292 PRO A CA 1
ATOM 2225 C C . PRO A 1 292 ? 11.871 2.735 -20.559 1.00 64.50 292 PRO A C 1
ATOM 2227 O O . PRO A 1 292 ? 12.361 1.608 -20.550 1.00 64.50 292 PRO A O 1
ATOM 2230 N N . PRO A 1 293 ? 12.478 3.744 -21.212 1.00 65.75 293 PRO A N 1
ATOM 2231 C CA . PRO A 1 293 ? 13.715 3.546 -21.975 1.00 65.75 293 PRO A CA 1
ATOM 2232 C C . PRO A 1 293 ? 14.875 2.989 -21.131 1.00 65.75 293 PRO A C 1
ATOM 2234 O O . PRO A 1 293 ? 15.737 2.283 -21.645 1.00 65.75 293 PRO A O 1
ATOM 2237 N N . LYS A 1 294 ? 14.894 3.310 -19.828 1.00 75.12 294 LYS A N 1
ATOM 2238 C CA . LYS A 1 294 ? 15.925 2.883 -18.866 1.00 75.12 294 LYS A CA 1
ATOM 2239 C C . LYS A 1 294 ? 15.575 1.592 -18.118 1.00 75.12 294 LYS A C 1
ATOM 2241 O O . LYS A 1 294 ? 16.379 1.132 -17.310 1.00 75.12 294 LYS A O 1
ATOM 2246 N N . TRP A 1 295 ? 14.399 1.012 -18.367 1.00 78.50 295 TRP A N 1
ATOM 2247 C CA . TRP A 1 295 ? 13.963 -0.214 -17.706 1.00 78.50 295 TRP A CA 1
ATOM 2248 C C . TRP A 1 295 ? 13.767 -1.338 -18.706 1.00 78.50 295 TRP A C 1
ATOM 2250 O O . TRP A 1 295 ? 13.166 -1.174 -19.761 1.00 78.50 295 TRP A O 1
ATOM 2260 N N . THR A 1 296 ? 14.230 -2.519 -18.327 1.00 81.19 296 THR A N 1
ATOM 2261 C CA . THR A 1 296 ? 14.058 -3.739 -19.103 1.00 81.19 296 THR A CA 1
ATOM 2262 C C . THR A 1 296 ? 13.083 -4.654 -18.389 1.00 81.19 296 THR A C 1
ATOM 2264 O O . THR A 1 296 ? 13.179 -4.885 -17.182 1.00 81.19 296 THR A O 1
ATOM 2267 N N . ARG A 1 297 ? 12.120 -5.178 -19.141 1.00 81.75 297 ARG A N 1
ATOM 2268 C CA . ARG A 1 297 ? 11.177 -6.173 -18.639 1.00 81.75 297 ARG A CA 1
ATOM 2269 C C . ARG A 1 297 ? 11.880 -7.525 -18.526 1.00 81.75 297 ARG A C 1
ATOM 2271 O O . ARG A 1 297 ? 12.629 -7.902 -19.426 1.00 81.75 297 ARG A O 1
ATOM 2278 N N . GLY A 1 298 ? 11.631 -8.263 -17.445 1.00 77.25 298 GLY A N 1
ATOM 2279 C CA . GLY A 1 298 ? 12.087 -9.654 -17.367 1.00 77.25 298 GLY A CA 1
ATOM 2280 C C . GLY A 1 298 ? 11.483 -10.484 -18.508 1.00 77.25 298 GLY A C 1
ATOM 2281 O O . GLY A 1 298 ? 10.344 -10.241 -18.917 1.00 77.25 298 GLY A O 1
ATOM 2282 N N . HIS A 1 299 ? 12.212 -11.464 -19.030 1.00 74.44 299 HIS A N 1
ATOM 2283 C CA . HIS A 1 299 ? 11.751 -12.279 -20.165 1.00 74.44 299 HIS A CA 1
ATOM 2284 C C . HIS A 1 299 ? 11.430 -13.730 -19.787 1.00 74.44 299 HIS A C 1
ATOM 2286 O O . HIS A 1 299 ? 10.686 -14.389 -20.503 1.00 74.44 299 HIS A O 1
ATOM 2292 N N . HIS A 1 300 ? 11.929 -14.222 -18.653 1.00 73.62 300 HIS A N 1
ATOM 2293 C CA . HIS A 1 300 ? 11.602 -15.550 -18.139 1.00 73.62 300 HIS A CA 1
ATOM 2294 C C . HIS A 1 300 ? 11.307 -15.451 -16.647 1.00 73.62 300 HIS A C 1
ATOM 2296 O O . HIS A 1 300 ? 12.118 -14.895 -15.911 1.00 73.62 300 HIS A O 1
ATOM 2302 N N . ILE A 1 301 ? 10.157 -15.965 -16.212 1.00 73.75 301 ILE A N 1
ATOM 2303 C CA . ILE A 1 301 ? 9.772 -16.030 -14.800 1.00 73.75 301 ILE A CA 1
ATOM 2304 C C . ILE A 1 301 ? 9.564 -17.500 -14.457 1.00 73.75 301 ILE A C 1
ATOM 2306 O O . ILE A 1 301 ? 8.685 -18.143 -15.025 1.00 73.75 301 ILE A O 1
ATOM 2310 N N . SER A 1 302 ? 10.359 -18.009 -13.527 1.00 70.56 302 SER A N 1
ATOM 2311 C CA . SER A 1 302 ? 10.102 -19.275 -12.854 1.00 70.56 302 SER A CA 1
ATOM 23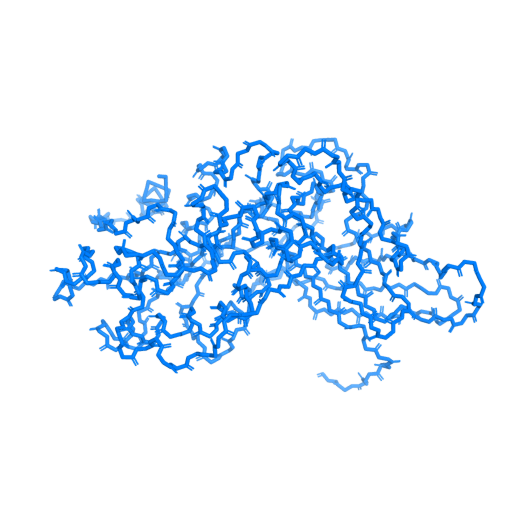12 C C . SER A 1 302 ? 9.601 -18.972 -11.450 1.00 70.56 302 SER A C 1
ATOM 2314 O O . SER A 1 302 ? 10.101 -18.063 -10.787 1.00 70.56 302 SER A O 1
ATOM 2316 N N . VAL A 1 303 ? 8.586 -19.700 -11.005 1.00 68.44 303 VAL A N 1
ATOM 2317 C CA . VAL A 1 303 ? 8.001 -19.522 -9.678 1.00 68.44 303 VAL A CA 1
ATOM 2318 C C . VAL A 1 303 ? 8.013 -20.865 -8.972 1.00 68.44 303 VAL A C 1
ATOM 2320 O O . VAL A 1 303 ? 7.460 -21.840 -9.478 1.00 68.44 303 VAL A O 1
ATOM 2323 N N . ASP A 1 304 ? 8.613 -20.898 -7.789 1.00 63.31 304 ASP A N 1
ATOM 2324 C CA . ASP A 1 304 ? 8.462 -21.981 -6.830 1.00 63.31 304 ASP A CA 1
ATOM 2325 C C . ASP A 1 304 ? 7.765 -21.482 -5.555 1.00 63.31 304 ASP A C 1
ATOM 2327 O O . ASP A 1 304 ? 7.395 -20.314 -5.430 1.00 63.31 304 ASP A O 1
ATOM 2331 N N . GLN A 1 305 ? 7.558 -22.393 -4.603 1.00 64.06 305 GLN A N 1
ATOM 2332 C CA . GLN A 1 305 ? 6.768 -22.173 -3.394 1.00 64.06 305 GLN A CA 1
ATOM 2333 C C . GLN A 1 305 ? 7.140 -20.923 -2.580 1.00 64.06 305 GLN A C 1
ATOM 2335 O O . GLN A 1 305 ? 6.297 -20.459 -1.818 1.00 64.06 305 GLN A O 1
ATOM 2340 N N . SER A 1 306 ? 8.355 -20.379 -2.708 1.00 66.75 306 SER A N 1
ATOM 2341 C CA . SER A 1 306 ? 8.758 -19.144 -2.009 1.00 66.75 306 SER A CA 1
ATOM 2342 C C . SER A 1 306 ? 9.675 -18.213 -2.807 1.00 66.75 306 SER A C 1
ATOM 2344 O O . SER A 1 306 ? 9.973 -17.090 -2.385 1.00 66.75 306 SER A O 1
ATOM 2346 N N . ARG A 1 307 ? 10.133 -18.657 -3.971 1.00 71.88 307 ARG A N 1
ATOM 2347 C CA . ARG A 1 307 ? 11.141 -17.979 -4.766 1.00 71.88 307 ARG A CA 1
ATOM 2348 C C . ARG A 1 307 ? 10.608 -17.755 -6.172 1.00 71.88 307 ARG A C 1
ATOM 2350 O O . ARG A 1 307 ? 10.060 -18.643 -6.817 1.00 71.88 307 ARG A O 1
ATOM 2357 N N . VAL A 1 308 ? 10.785 -16.528 -6.636 1.00 74.88 308 VAL A N 1
ATOM 2358 C CA . VAL A 1 308 ? 10.508 -16.112 -8.003 1.00 74.88 308 VAL A CA 1
ATOM 2359 C C . VAL A 1 308 ? 11.848 -15.833 -8.661 1.00 74.88 308 VAL A C 1
ATOM 2361 O O . VAL A 1 308 ? 12.548 -14.893 -8.295 1.00 74.88 308 VAL A O 1
ATOM 2364 N N . GLU A 1 309 ? 12.227 -16.651 -9.625 1.00 72.62 309 GLU A N 1
ATOM 2365 C CA . GLU A 1 309 ? 13.416 -16.414 -10.433 1.00 72.62 309 GLU A CA 1
ATOM 2366 C C . GLU A 1 309 ? 13.009 -15.669 -11.695 1.00 72.62 309 GLU A C 1
ATOM 2368 O O . GLU A 1 309 ? 12.134 -16.105 -12.444 1.00 72.62 309 GLU A O 1
ATOM 2373 N N . VAL A 1 310 ? 13.646 -14.531 -11.940 1.00 75.69 310 VAL A N 1
ATOM 2374 C CA . VAL A 1 310 ? 13.390 -13.695 -13.103 1.00 75.69 310 VAL A CA 1
ATOM 2375 C C . VAL A 1 310 ? 14.682 -13.531 -13.883 1.00 75.69 310 VAL A C 1
ATOM 2377 O O . VAL A 1 310 ? 15.676 -13.016 -13.372 1.00 75.69 310 VAL A O 1
ATOM 2380 N N . LYS A 1 311 ? 14.668 -13.930 -15.153 1.00 77.12 311 LYS A N 1
ATOM 2381 C CA . LYS A 1 311 ? 15.772 -13.641 -16.068 1.00 77.12 311 LYS A CA 1
ATOM 2382 C C . LYS A 1 311 ? 15.531 -12.307 -16.752 1.00 77.12 311 LYS A C 1
ATOM 2384 O O . LYS A 1 311 ? 14.432 -12.033 -17.252 1.00 77.12 311 LYS A O 1
ATOM 2389 N N . VAL A 1 312 ? 16.569 -11.484 -16.786 1.00 81.56 312 VAL A N 1
ATOM 2390 C CA . VAL A 1 312 ? 16.591 -10.209 -17.495 1.00 81.56 312 VAL A CA 1
ATOM 2391 C C . VAL A 1 312 ? 17.915 -10.089 -18.236 1.00 81.56 312 VAL A C 1
ATOM 2393 O O . VAL A 1 312 ? 18.921 -10.613 -17.784 1.00 81.56 312 VAL A O 1
ATOM 2396 N N . SER A 1 313 ? 17.911 -9.433 -19.392 1.00 79.25 313 SER A N 1
ATOM 2397 C CA . SER A 1 313 ? 19.131 -9.154 -20.151 1.00 79.25 313 SER A CA 1
ATOM 2398 C C . SER A 1 313 ? 19.385 -7.649 -20.142 1.00 79.25 313 SER A C 1
ATOM 2400 O O . SER A 1 313 ? 18.413 -6.893 -20.223 1.00 79.25 313 SER A O 1
ATOM 2402 N N . PRO A 1 314 ? 20.643 -7.190 -20.051 1.00 74.19 314 PRO A N 1
ATOM 2403 C CA . PRO A 1 314 ? 20.951 -5.773 -20.168 1.00 74.19 314 PRO A CA 1
ATOM 2404 C C . PRO A 1 314 ? 20.575 -5.248 -21.567 1.00 74.19 314 PRO A C 1
ATOM 2406 O O . PRO A 1 314 ? 20.570 -6.014 -22.539 1.00 74.19 314 PRO A O 1
ATOM 2409 N N . PRO A 1 315 ? 20.272 -3.944 -21.709 1.00 69.88 315 PRO A N 1
ATOM 2410 C CA . PRO A 1 315 ? 20.103 -3.315 -23.016 1.00 69.88 315 PRO A CA 1
ATOM 2411 C C . PRO A 1 315 ? 21.338 -3.539 -23.904 1.00 69.88 315 PRO A C 1
ATOM 2413 O O . PRO A 1 315 ? 22.458 -3.626 -23.397 1.00 69.88 315 PRO A O 1
ATOM 2416 N N . ARG A 1 316 ? 21.139 -3.628 -25.231 1.00 58.41 316 ARG A N 1
ATOM 2417 C CA . ARG A 1 316 ? 22.216 -3.835 -26.224 1.00 58.41 316 ARG A CA 1
ATOM 2418 C C . ARG A 1 316 ? 23.352 -2.838 -25.939 1.00 58.41 316 ARG A C 1
ATOM 2420 O O . ARG A 1 316 ? 23.099 -1.648 -26.094 1.00 58.41 316 ARG A O 1
ATOM 2427 N N . ASN A 1 317 ? 24.518 -3.337 -25.490 1.00 51.44 317 ASN A N 1
ATOM 2428 C CA . ASN A 1 317 ? 25.851 -2.689 -25.371 1.00 51.44 317 ASN A CA 1
ATOM 2429 C C . ASN A 1 317 ? 26.625 -2.900 -24.042 1.00 51.44 317 ASN A C 1
ATOM 2431 O O . ASN A 1 317 ? 27.577 -2.167 -23.790 1.00 51.44 317 ASN A O 1
ATOM 2435 N N . GLY A 1 318 ? 26.321 -3.908 -23.216 1.00 52.38 318 GLY A N 1
ATOM 2436 C CA . GLY A 1 318 ? 27.187 -4.221 -22.066 1.00 52.38 318 GLY A CA 1
ATOM 2437 C C . GLY A 1 318 ? 27.091 -5.663 -21.565 1.00 52.38 318 GLY A C 1
ATOM 2438 O O . GLY A 1 318 ? 26.229 -5.935 -20.730 1.00 52.38 318 GLY A O 1
ATOM 2439 N N . PRO A 1 319 ? 27.946 -6.600 -22.020 1.00 54.38 319 PRO A N 1
ATOM 2440 C CA . PRO A 1 319 ? 28.160 -7.837 -21.270 1.00 54.38 319 PRO A CA 1
ATOM 2441 C C . PRO A 1 319 ? 28.687 -7.494 -19.862 1.00 54.38 319 PRO A C 1
ATOM 2443 O O . PRO A 1 319 ? 29.535 -6.616 -19.722 1.00 54.38 319 PRO A O 1
ATOM 2446 N N . GLY A 1 320 ? 28.165 -8.151 -18.820 1.00 63.53 320 GLY A N 1
ATOM 2447 C CA . GLY A 1 320 ? 28.609 -7.961 -17.428 1.00 63.53 320 GLY A CA 1
ATOM 2448 C C . GLY A 1 320 ? 27.987 -6.781 -16.666 1.00 63.53 320 GLY A C 1
ATOM 2449 O O . GLY A 1 320 ? 28.428 -6.478 -15.561 1.00 63.53 320 GLY A O 1
ATOM 2450 N N . VAL A 1 321 ? 26.964 -6.103 -17.207 1.00 75.38 321 VAL A N 1
ATOM 2451 C CA . VAL A 1 321 ? 26.238 -5.058 -16.459 1.00 75.38 321 VAL A CA 1
ATOM 2452 C C . VAL A 1 321 ? 25.131 -5.692 -15.619 1.00 75.38 321 VAL A C 1
ATOM 2454 O O . VAL A 1 321 ? 24.206 -6.314 -16.145 1.00 75.38 321 VAL A O 1
ATOM 2457 N N . LEU A 1 322 ? 25.206 -5.508 -14.301 1.00 80.81 322 LEU A N 1
ATOM 2458 C CA . LEU A 1 322 ? 24.211 -6.016 -13.360 1.00 80.81 322 LEU A CA 1
ATOM 2459 C C . LEU A 1 322 ? 23.016 -5.066 -13.214 1.00 80.81 322 LEU A C 1
ATOM 2461 O O . LEU A 1 322 ? 23.191 -3.843 -13.230 1.00 80.81 322 LEU A O 1
ATOM 2465 N N . PRO A 1 323 ? 21.794 -5.594 -13.023 1.00 85.69 323 PRO A N 1
ATOM 2466 C CA . PRO A 1 323 ? 20.659 -4.754 -12.686 1.00 85.69 323 PRO A CA 1
ATOM 2467 C C . PRO A 1 323 ? 20.885 -4.118 -11.304 1.00 85.69 323 PRO A C 1
ATOM 2469 O O . PRO A 1 323 ? 21.272 -4.780 -10.344 1.00 85.69 323 PRO A O 1
ATOM 2472 N N . ARG A 1 324 ? 20.633 -2.813 -11.208 1.00 86.44 324 ARG A N 1
ATOM 2473 C CA . ARG A 1 324 ? 20.799 -1.987 -10.004 1.00 86.44 324 ARG A CA 1
ATOM 2474 C C . ARG A 1 324 ? 19.511 -1.824 -9.214 1.00 86.44 324 ARG A C 1
ATOM 2476 O O . ARG A 1 324 ? 19.553 -1.662 -7.999 1.00 86.44 324 ARG A O 1
ATOM 2483 N N . TYR A 1 325 ? 18.366 -1.866 -9.889 1.00 88.69 325 TYR A N 1
ATOM 2484 C CA . TYR A 1 325 ? 17.052 -1.750 -9.263 1.00 88.69 325 TYR A CA 1
ATOM 2485 C C . TYR A 1 325 ? 16.082 -2.755 -9.858 1.00 88.69 325 TYR A C 1
ATOM 2487 O O . TYR A 1 325 ? 16.155 -3.084 -11.043 1.00 88.69 325 TYR A O 1
ATOM 2495 N N . VAL A 1 326 ? 15.127 -3.181 -9.039 1.00 89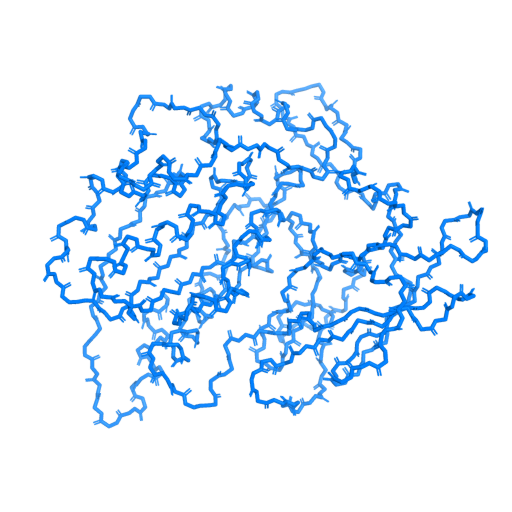.00 326 VAL A N 1
ATOM 2496 C CA . VAL A 1 326 ? 13.965 -3.950 -9.474 1.00 89.00 326 VAL A CA 1
ATOM 2497 C C . VAL A 1 326 ? 12.695 -3.318 -8.932 1.00 89.00 326 VAL A C 1
ATOM 2499 O O . VAL A 1 326 ? 12.641 -2.790 -7.814 1.00 89.00 326 VAL A O 1
ATOM 2502 N N . ARG A 1 327 ? 11.653 -3.394 -9.749 1.00 90.06 327 ARG A N 1
ATOM 2503 C CA . ARG A 1 327 ? 10.295 -3.030 -9.389 1.00 90.06 327 ARG A CA 1
ATOM 2504 C C . ARG A 1 327 ? 9.341 -4.155 -9.719 1.00 90.06 327 ARG A C 1
ATOM 2506 O O . ARG A 1 327 ? 9.496 -4.820 -10.739 1.00 90.06 327 ARG A O 1
ATOM 2513 N N . PHE A 1 328 ? 8.344 -4.314 -8.863 1.00 88.50 328 PHE A N 1
ATOM 2514 C CA . PHE A 1 328 ? 7.244 -5.251 -9.034 1.00 88.50 328 PHE A CA 1
ATOM 2515 C C . PHE A 1 328 ? 5.931 -4.511 -8.809 1.00 88.50 328 PHE A C 1
ATOM 2517 O O . PHE A 1 328 ? 5.751 -3.906 -7.748 1.00 88.50 328 PHE A O 1
ATOM 2524 N N . SER A 1 329 ? 5.028 -4.545 -9.795 1.00 86.06 329 SER A N 1
ATOM 2525 C CA . SER A 1 329 ? 3.703 -3.897 -9.716 1.00 86.06 329 SER A CA 1
ATOM 2526 C C . SER A 1 329 ? 3.771 -2.411 -9.299 1.00 86.06 329 SER A C 1
ATOM 2528 O O . SER A 1 329 ? 2.866 -1.867 -8.662 1.00 86.06 329 SER A O 1
ATOM 2530 N N . TYR A 1 330 ? 4.889 -1.748 -9.617 1.00 88.88 330 TYR A N 1
ATOM 2531 C CA . TYR A 1 330 ? 5.193 -0.368 -9.230 1.00 88.88 330 TYR A CA 1
ATOM 2532 C C . TYR A 1 330 ? 4.790 0.595 -10.349 1.00 88.88 330 TYR A C 1
ATOM 2534 O O . TYR A 1 330 ? 5.607 1.280 -10.958 1.00 88.88 330 TYR A O 1
ATOM 2542 N N . GLU A 1 331 ? 3.506 0.587 -10.658 1.00 84.19 331 GLU A N 1
ATOM 2543 C CA . GLU A 1 331 ? 2.886 1.395 -11.703 1.00 84.19 331 GLU A CA 1
ATOM 2544 C C . GLU A 1 331 ? 1.543 1.903 -11.204 1.00 84.19 331 GLU A C 1
ATOM 2546 O O . GLU A 1 331 ? 1.013 1.367 -10.232 1.00 84.19 331 GLU A O 1
ATOM 2551 N N . ASP A 1 332 ? 1.028 2.953 -11.826 1.00 86.31 332 ASP A N 1
ATOM 2552 C CA . ASP A 1 332 ? -0.186 3.662 -11.426 1.00 86.31 332 ASP A CA 1
ATOM 2553 C C . ASP A 1 332 ? -1.392 2.751 -11.216 1.00 86.31 332 ASP A C 1
ATOM 2555 O O . ASP A 1 332 ? -2.051 2.848 -10.182 1.00 86.31 332 ASP A O 1
ATOM 2559 N N . GLU A 1 333 ? -1.603 1.808 -12.126 1.00 85.00 333 GLU A N 1
ATOM 2560 C CA . GLU A 1 333 ? -2.675 0.821 -12.077 1.00 85.00 333 GLU A CA 1
ATOM 2561 C C . GLU A 1 333 ? -2.115 -0.573 -12.405 1.00 85.00 333 GLU A C 1
ATOM 2563 O O . GLU A 1 333 ? -2.079 -0.963 -13.575 1.00 85.00 333 GLU A O 1
ATOM 2568 N N . PRO A 1 334 ? -1.630 -1.319 -11.396 1.00 82.81 334 PRO A N 1
ATOM 2569 C CA . PRO A 1 334 ? -1.018 -2.622 -11.615 1.00 82.81 334 PRO A CA 1
ATOM 2570 C C . PRO A 1 334 ? -2.001 -3.629 -12.203 1.00 82.81 334 PRO A C 1
ATOM 2572 O O . PRO A 1 334 ? -3.005 -3.960 -11.579 1.00 82.81 334 PRO A O 1
ATOM 2575 N N . GLN A 1 335 ? -1.689 -4.138 -13.393 1.00 74.94 335 GLN A N 1
ATOM 2576 C CA . GLN A 1 335 ? -2.556 -5.083 -14.112 1.00 74.94 335 GLN A CA 1
ATOM 2577 C C . GLN A 1 335 ? -2.252 -6.542 -13.763 1.00 74.94 335 GLN A C 1
ATOM 2579 O O . GLN A 1 335 ? -3.097 -7.423 -13.903 1.00 74.94 335 GLN A O 1
ATOM 2584 N N . CYS A 1 336 ? -1.020 -6.810 -13.332 1.00 75.50 336 CYS A N 1
ATOM 2585 C CA . CYS A 1 336 ? -0.507 -8.152 -13.117 1.00 75.50 336 CYS A CA 1
ATOM 2586 C C . CYS A 1 336 ? 0.160 -8.241 -11.753 1.00 75.50 336 CYS A C 1
ATOM 2588 O O . CYS A 1 336 ? 0.954 -7.383 -11.388 1.00 75.50 336 CYS A O 1
ATOM 2590 N N . GLY A 1 337 ? -0.133 -9.308 -11.018 1.00 76.25 337 GLY A N 1
ATOM 2591 C CA . GLY A 1 337 ? 0.435 -9.558 -9.701 1.00 76.25 337 GLY A CA 1
ATOM 2592 C C . GLY A 1 337 ? 0.387 -11.038 -9.354 1.00 76.25 337 GLY A C 1
ATOM 2593 O O . GLY A 1 337 ? -0.256 -11.823 -10.050 1.00 76.25 337 GLY A O 1
ATOM 2594 N N . PHE A 1 338 ? 1.076 -11.404 -8.277 1.00 76.94 338 PHE A N 1
ATOM 2595 C CA . PHE A 1 338 ? 1.005 -12.737 -7.688 1.00 76.94 338 PHE A CA 1
ATOM 2596 C C . PHE A 1 338 ? -0.020 -12.749 -6.571 1.00 76.94 338 PHE A C 1
ATOM 2598 O O . PHE A 1 338 ? -0.192 -11.743 -5.890 1.00 76.94 338 PHE A O 1
ATOM 2605 N N . TYR A 1 339 ? -0.644 -13.895 -6.341 1.00 78.00 339 TYR A N 1
ATOM 2606 C CA . TYR A 1 339 ? -1.621 -14.083 -5.277 1.00 78.00 339 TYR A CA 1
ATOM 2607 C C . TYR A 1 339 ? -1.248 -15.322 -4.475 1.00 78.00 339 TYR A C 1
ATOM 2609 O O . TYR A 1 339 ? -0.727 -16.287 -5.033 1.00 78.00 339 TYR A O 1
ATOM 2617 N N . ASN A 1 340 ? -1.506 -15.297 -3.169 1.00 76.94 340 ASN A N 1
ATOM 2618 C CA . ASN A 1 340 ? -1.479 -16.520 -2.370 1.00 76.94 340 ASN A CA 1
ATOM 2619 C C . ASN A 1 340 ? -2.781 -17.326 -2.561 1.00 76.94 340 ASN A C 1
ATOM 2621 O O . ASN A 1 340 ? -3.743 -16.839 -3.159 1.00 76.94 340 ASN A O 1
ATOM 2625 N N . ALA A 1 341 ? -2.842 -18.529 -1.983 1.00 74.94 341 ALA A N 1
ATOM 2626 C CA . ALA A 1 341 ? -4.013 -19.414 -2.046 1.00 74.94 341 ALA A CA 1
ATOM 2627 C C . ALA A 1 341 ? -5.314 -18.799 -1.476 1.00 74.94 341 ALA A C 1
ATOM 2629 O O . ALA A 1 341 ? -6.406 -19.291 -1.739 1.00 74.94 341 ALA A O 1
ATOM 2630 N N . HIS A 1 342 ? -5.221 -17.695 -0.725 1.00 78.44 342 HIS A N 1
ATOM 2631 C CA . HIS A 1 342 ? -6.363 -16.976 -0.144 1.00 78.44 342 HIS A CA 1
ATOM 2632 C C . HIS A 1 342 ? -6.793 -15.753 -0.971 1.00 78.44 342 HIS A C 1
ATOM 2634 O O . HIS A 1 342 ? -7.569 -14.912 -0.491 1.00 78.44 342 HIS A O 1
ATOM 2640 N N . GLY A 1 343 ? -6.262 -15.625 -2.192 1.00 79.50 343 GLY A N 1
ATOM 2641 C CA . GLY A 1 343 ? -6.566 -14.530 -3.107 1.00 79.50 343 GLY A CA 1
ATOM 2642 C C . GLY A 1 343 ? -6.024 -13.176 -2.643 1.00 79.50 343 GLY A C 1
ATOM 2643 O O . GLY A 1 343 ? -6.551 -12.144 -3.052 1.00 79.50 343 GLY A O 1
ATOM 2644 N N . LEU A 1 344 ? -5.004 -13.153 -1.775 1.00 85.50 344 LEU A N 1
ATOM 2645 C CA . LEU A 1 344 ? -4.352 -11.916 -1.343 1.00 85.50 344 LEU A CA 1
ATOM 2646 C C . LEU A 1 344 ? -3.146 -11.613 -2.245 1.00 85.50 344 LEU A C 1
ATOM 2648 O O . LEU A 1 344 ? -2.277 -12.480 -2.393 1.00 85.50 344 LEU A O 1
ATOM 2652 N N . PRO A 1 345 ? -3.067 -10.404 -2.825 1.00 86.75 345 PRO A N 1
ATOM 2653 C CA . PRO A 1 345 ? -2.046 -10.054 -3.801 1.00 86.75 345 PRO A CA 1
ATOM 2654 C C . PRO A 1 345 ? -0.701 -9.750 -3.140 1.00 86.75 345 PRO A C 1
ATOM 2656 O O . PRO A 1 345 ? -0.627 -9.274 -2.001 1.00 86.75 345 PRO A O 1
ATOM 2659 N N . ALA A 1 346 ? 0.368 -9.975 -3.892 1.00 86.44 346 ALA A N 1
ATOM 2660 C CA . ALA A 1 346 ? 1.714 -9.607 -3.504 1.00 86.44 346 ALA A CA 1
ATOM 2661 C C . ALA A 1 346 ? 1.853 -8.088 -3.443 1.00 86.44 346 ALA A C 1
ATOM 2663 O O . ALA A 1 346 ? 1.338 -7.374 -4.299 1.00 86.44 346 ALA A O 1
ATOM 2664 N N . LEU A 1 347 ? 2.548 -7.581 -2.426 1.00 90.62 347 LEU A N 1
ATOM 2665 C CA . LEU A 1 347 ? 2.700 -6.138 -2.266 1.00 90.62 347 LEU A CA 1
ATOM 2666 C C . LEU A 1 347 ? 3.659 -5.565 -3.322 1.00 90.62 347 LEU A C 1
ATOM 2668 O O . LEU A 1 347 ? 4.726 -6.144 -3.549 1.00 90.62 347 LEU A O 1
ATOM 2672 N N . PRO A 1 348 ? 3.321 -4.415 -3.936 1.00 91.44 348 PRO A N 1
ATOM 2673 C CA . PRO A 1 348 ? 4.204 -3.754 -4.884 1.00 91.44 348 PRO A CA 1
ATOM 2674 C C . PRO A 1 348 ? 5.462 -3.239 -4.182 1.00 91.44 348 PRO A C 1
ATOM 2676 O O . PRO A 1 348 ? 5.421 -2.842 -3.014 1.00 91.44 348 PRO A O 1
ATOM 2679 N N . PHE A 1 349 ? 6.582 -3.201 -4.902 1.00 91.38 349 PHE A N 1
ATOM 2680 C CA . PHE A 1 349 ? 7.838 -2.682 -4.366 1.00 91.38 349 PHE A CA 1
ATOM 2681 C C . PHE A 1 349 ? 8.728 -2.050 -5.433 1.00 91.38 349 PHE A C 1
ATOM 2683 O O . PHE A 1 349 ? 8.640 -2.356 -6.622 1.00 91.38 349 PHE A O 1
ATOM 2690 N N . HIS A 1 350 ? 9.634 -1.202 -4.955 1.00 90.56 350 HIS A N 1
ATOM 2691 C CA . HIS A 1 350 ? 10.755 -0.636 -5.687 1.00 90.56 350 HIS A CA 1
ATOM 2692 C C . HIS A 1 350 ? 11.974 -0.667 -4.769 1.00 90.56 350 HIS A C 1
ATOM 2694 O O . HIS A 1 350 ? 11.963 -0.028 -3.716 1.00 90.56 350 HIS A O 1
ATOM 2700 N N . VAL A 1 351 ? 13.002 -1.432 -5.139 1.00 90.12 351 VAL A N 1
ATOM 2701 C CA . VAL A 1 351 ? 14.201 -1.603 -4.308 1.00 90.12 351 VAL A CA 1
ATOM 2702 C C . VAL A 1 351 ? 15.477 -1.569 -5.138 1.00 90.12 351 VAL A C 1
ATOM 2704 O O . VAL A 1 351 ? 15.485 -1.949 -6.311 1.00 90.12 351 VAL A O 1
ATOM 2707 N N . ARG A 1 352 ? 16.565 -1.135 -4.496 1.00 89.12 352 ARG A N 1
ATOM 2708 C CA . ARG A 1 352 ? 17.927 -1.319 -5.000 1.00 89.12 352 ARG A CA 1
ATOM 2709 C C . ARG A 1 352 ? 18.317 -2.788 -4.846 1.00 89.12 352 ARG A C 1
ATOM 2711 O O . ARG A 1 352 ? 18.037 -3.394 -3.812 1.00 89.12 352 ARG A O 1
ATOM 2718 N N . ILE A 1 353 ? 18.956 -3.344 -5.864 1.00 86.88 353 ILE A N 1
ATOM 2719 C CA . ILE A 1 353 ? 19.545 -4.679 -5.830 1.00 86.88 353 ILE A CA 1
ATOM 2720 C C . ILE A 1 353 ? 20.928 -4.549 -5.170 1.00 86.88 353 ILE A C 1
ATOM 2722 O O . ILE A 1 353 ? 21.716 -3.703 -5.602 1.00 86.88 353 ILE A O 1
ATOM 2726 N N . PRO A 1 354 ? 21.219 -5.312 -4.101 1.00 80.44 354 PRO A N 1
ATOM 2727 C CA . PRO A 1 354 ? 22.541 -5.317 -3.476 1.00 80.44 354 PRO A CA 1
ATOM 2728 C C . PRO A 1 354 ? 23.639 -5.707 -4.474 1.00 80.44 354 PRO A C 1
ATOM 2730 O O . PRO A 1 354 ? 23.418 -6.564 -5.326 1.00 80.44 354 PRO A O 1
ATOM 2733 N N . GLU A 1 355 ? 24.817 -5.086 -4.365 1.00 65.25 355 GLU A N 1
ATOM 2734 C CA . GLU A 1 355 ? 25.943 -5.310 -5.291 1.00 65.25 355 GLU A CA 1
ATOM 2735 C C . GLU A 1 355 ? 26.725 -6.595 -5.002 1.00 65.25 355 GLU A C 1
ATOM 2737 O O . GLU A 1 355 ? 27.413 -7.091 -5.887 1.00 65.25 355 GLU A O 1
ATOM 2742 N N . SER A 1 356 ? 26.614 -7.151 -3.795 1.00 58.00 356 SER A N 1
ATOM 2743 C CA . SER A 1 356 ? 27.325 -8.365 -3.406 1.00 58.00 356 SER A CA 1
ATOM 2744 C C . SER A 1 356 ? 26.531 -9.218 -2.420 1.00 58.00 356 SER A C 1
ATOM 2746 O O . SER A 1 356 ? 25.665 -8.754 -1.673 1.00 58.00 356 SER A O 1
ATOM 2748 N N . TRP A 1 357 ? 26.851 -10.508 -2.454 1.00 45.28 357 TRP A N 1
ATOM 2749 C CA . TRP A 1 357 ? 26.527 -11.503 -1.446 1.00 45.28 357 TRP A CA 1
ATOM 2750 C C . TRP A 1 357 ? 27.219 -11.122 -0.126 1.00 45.28 357 TRP A C 1
ATOM 2752 O O . TRP A 1 357 ? 28.444 -11.157 -0.070 1.00 45.28 357 TRP A O 1
ATOM 2762 N N . ASP A 1 358 ? 26.466 -10.848 0.945 1.00 35.50 358 ASP A N 1
ATOM 2763 C CA . ASP A 1 358 ? 27.002 -10.929 2.313 1.00 35.50 358 ASP A CA 1
ATOM 2764 C C . ASP A 1 358 ? 26.626 -12.282 2.922 1.00 35.50 358 ASP A C 1
ATOM 2766 O O . ASP A 1 358 ? 25.457 -12.661 3.005 1.00 35.50 358 ASP A O 1
ATOM 2770 N N . ASN A 1 359 ? 27.652 -13.060 3.264 1.00 35.94 359 ASN A N 1
ATOM 2771 C CA . ASN A 1 359 ? 27.570 -14.472 3.639 1.00 35.94 359 ASN A CA 1
ATOM 2772 C C . ASN A 1 359 ? 27.337 -14.638 5.147 1.00 35.94 359 ASN A C 1
ATOM 2774 O O . ASN A 1 359 ? 27.895 -15.533 5.781 1.00 35.94 359 ASN A O 1
ATOM 2778 N N . HIS A 1 360 ? 26.552 -13.743 5.742 1.00 28.33 360 HIS A N 1
ATOM 2779 C CA . HIS A 1 360 ? 26.388 -13.680 7.185 1.00 28.33 360 HIS A CA 1
ATOM 2780 C C . HIS A 1 360 ? 24.912 -13.723 7.582 1.00 28.33 360 HIS A C 1
ATOM 2782 O O . HIS A 1 360 ? 24.232 -12.703 7.560 1.00 28.33 360 HIS A O 1
ATOM 2788 N N . GLY A 1 361 ? 24.490 -14.939 7.960 1.00 32.66 361 GLY A N 1
ATOM 2789 C CA . GLY A 1 361 ? 23.572 -15.231 9.073 1.00 32.66 361 GLY A CA 1
ATOM 2790 C C . GLY A 1 361 ? 22.117 -14.845 8.908 1.00 32.66 361 GLY A C 1
ATOM 2791 O O . GLY A 1 361 ? 21.784 -13.711 9.308 1.00 32.66 361 GLY A O 1
#

pLDDT: mean 77.17, std 16.97, range [28.33, 97.94]